Protein AF-A0A8H7HFY4-F1 (afdb_monomer_lite)

Organism: NCBI:txid456999

pLDDT: mean 73.6, std 17.56, range [35.66, 94.62]

Sequence (195 aa):
MSHDFVSSSDRAPDFQTTPTNASNMGLSTHVRRGHPITFGLLIFFGIIEGSIATWLTARYKQHRNWLSISVRDRTHLLLFTSWWTVLLSGRPPDAVLALPLALTRLASALVHLIFLGITWVFWTAGAASITASMGGGINCSRVAEQVTYCNQLNALMGFAWVEWVLTTFALFVVIICAVRSARRGDGTRGALVVD

Radius of gyration: 25.69 Å; chains: 1; bounding box: 52×38×100 Å

Foldseek 3Di:
DDDDDDDDDDPDPPPPPDVVVPVVVVVLVCCVVVVVVLLVVLLVLLVVLLVLLVVVLVVCVVVVDDLDPLLNVLSVLSNVLSVLSNVVSVDDLCPVDPDPDPPFPLVSLVVVLVSLVVSLVSLVCSLVSLCVVCVHQDDCVVCVVSDPPVVSSNVSSVSSVVSNVSSVVVSVSSVVVSVVCVVVPPPRNDDSDDD

Structure (mmCIF, N/CA/C/O backbone):
data_AF-A0A8H7HFY4-F1
#
_entry.id   AF-A0A8H7HFY4-F1
#
loop_
_atom_site.group_PDB
_atom_site.id
_atom_site.type_symbol
_atom_site.label_atom_id
_atom_site.label_alt_id
_atom_site.label_comp_id
_atom_site.label_asym_id
_atom_site.label_entity_id
_atom_site.label_seq_id
_atom_site.pdbx_PDB_ins_code
_atom_site.Cartn_x
_atom_site.Cartn_y
_atom_site.Cartn_z
_atom_site.occupancy
_atom_site.B_iso_or_equiv
_atom_site.auth_seq_id
_atom_site.auth_comp_id
_atom_site.auth_asym_id
_atom_site.auth_atom_id
_atom_site.pdbx_PDB_model_num
ATOM 1 N N . MET A 1 1 ? -27.404 4.350 77.200 1.00 38.50 1 MET A N 1
ATOM 2 C CA . MET A 1 1 ? -26.969 3.021 77.669 1.00 38.50 1 MET A CA 1
ATOM 3 C C . MET A 1 1 ? -28.146 2.089 77.440 1.00 38.50 1 MET A C 1
ATOM 5 O O . MET A 1 1 ? -29.128 2.248 78.141 1.00 38.50 1 MET A O 1
ATOM 9 N N . SER A 1 2 ? -28.252 1.239 76.427 1.00 39.16 2 SER A N 1
ATOM 10 C CA . SER A 1 2 ? -27.474 0.885 75.232 1.00 39.16 2 SER A CA 1
ATOM 11 C C . SER A 1 2 ? -28.538 0.351 74.250 1.00 39.16 2 SER A C 1
ATOM 13 O O . SER A 1 2 ? -29.470 -0.309 74.686 1.00 39.16 2 SER A O 1
ATOM 15 N N . HIS A 1 3 ? -28.657 0.896 73.040 1.00 37.94 3 HIS A N 1
ATOM 16 C CA . HIS A 1 3 ? -28.248 0.233 71.794 1.00 37.94 3 HIS A CA 1
ATOM 17 C C . HIS A 1 3 ? -28.356 -1.297 71.810 1.00 37.94 3 HIS A C 1
ATOM 19 O O . HIS A 1 3 ? -27.450 -1.937 72.328 1.00 37.94 3 HIS A O 1
ATOM 25 N N . ASP A 1 4 ? -29.375 -1.837 71.133 1.00 49.09 4 ASP A N 1
ATOM 26 C CA . ASP A 1 4 ? -29.312 -3.174 70.544 1.00 49.09 4 ASP A CA 1
ATOM 27 C C . ASP A 1 4 ? -29.487 -3.077 69.026 1.00 49.09 4 ASP A C 1
ATOM 29 O O . ASP A 1 4 ? -30.473 -2.578 68.481 1.00 49.09 4 ASP A O 1
ATOM 33 N N . PHE A 1 5 ? -28.412 -3.501 68.379 1.00 46.88 5 PHE A N 1
ATOM 34 C CA . PHE A 1 5 ? -28.091 -3.485 66.968 1.00 46.88 5 PHE A CA 1
ATOM 35 C C . PHE A 1 5 ? -28.411 -4.883 66.431 1.00 46.88 5 PHE A C 1
ATOM 37 O O . PHE A 1 5 ? -27.706 -5.835 66.761 1.00 46.88 5 PHE A O 1
ATOM 44 N N . VAL A 1 6 ? -29.476 -5.040 65.637 1.00 55.72 6 VAL A N 1
ATOM 45 C CA . VAL A 1 6 ? -29.725 -6.306 64.931 1.00 55.72 6 VAL A CA 1
ATOM 46 C C . VAL A 1 6 ? -29.078 -6.250 63.553 1.00 55.72 6 VAL A C 1
ATOM 48 O O . VAL A 1 6 ? -29.428 -5.452 62.685 1.00 55.72 6 VAL A O 1
ATOM 51 N N . SER A 1 7 ? -28.089 -7.128 63.453 1.00 46.19 7 SER A N 1
ATOM 52 C CA . SER A 1 7 ? -27.185 -7.461 62.366 1.00 46.19 7 SER A CA 1
ATOM 53 C C . SER A 1 7 ? -27.824 -7.588 60.980 1.00 46.19 7 SER A C 1
ATOM 55 O O . SER A 1 7 ? -28.779 -8.331 60.762 1.00 46.19 7 SER A O 1
ATOM 57 N N . SER A 1 8 ? -27.186 -6.909 60.029 1.00 50.91 8 SER A N 1
ATOM 58 C CA . SER A 1 8 ? -27.220 -7.185 58.598 1.00 50.91 8 SER A CA 1
ATOM 59 C C . SER A 1 8 ? -26.277 -8.354 58.285 1.00 50.91 8 SER A C 1
ATOM 61 O O . SER A 1 8 ? -25.066 -8.185 58.397 1.00 50.91 8 SER A O 1
ATOM 63 N N . SER A 1 9 ? -26.791 -9.499 57.834 1.00 54.84 9 SER A N 1
ATOM 64 C CA . SER A 1 9 ? -26.028 -10.468 57.028 1.00 54.84 9 SER A CA 1
ATOM 65 C C . SER A 1 9 ? -26.980 -11.393 56.279 1.00 54.84 9 SER A C 1
ATOM 67 O O . SER A 1 9 ? -28.046 -11.723 56.783 1.00 54.84 9 SER A O 1
ATOM 69 N N . ASP A 1 10 ? -26.550 -11.821 55.097 1.00 46.50 10 ASP A N 1
ATOM 70 C CA . ASP A 1 10 ? -27.125 -12.883 54.264 1.00 46.50 10 ASP A CA 1
ATOM 71 C C . ASP A 1 10 ? -28.234 -12.464 53.293 1.00 46.50 10 ASP A C 1
ATOM 73 O O . ASP A 1 10 ? -29.314 -13.045 53.205 1.00 46.50 10 ASP A O 1
ATOM 77 N N . ARG A 1 11 ? -27.891 -11.508 52.424 1.00 47.09 11 ARG A N 1
ATOM 78 C CA . ARG A 1 11 ? -28.331 -11.585 51.028 1.00 47.09 11 ARG A CA 1
ATOM 79 C C . ARG A 1 11 ? -27.097 -11.809 50.162 1.00 47.09 11 ARG A C 1
ATOM 81 O O . ARG A 1 11 ? -26.376 -10.868 49.841 1.00 47.09 11 ARG A O 1
ATOM 88 N N . ALA A 1 12 ? -26.830 -13.077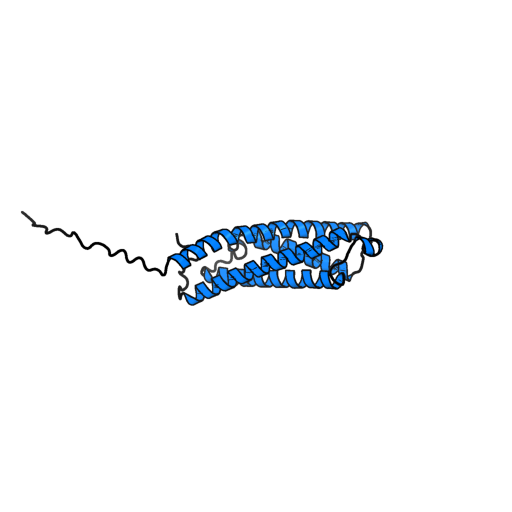 49.862 1.00 51.94 12 ALA A N 1
ATOM 89 C CA . ALA A 1 12 ? -25.825 -13.470 48.887 1.00 51.94 12 ALA A CA 1
ATOM 90 C C . ALA A 1 12 ? -26.079 -12.716 47.566 1.00 51.94 12 ALA A C 1
ATOM 92 O O . ALA A 1 12 ? -27.234 -12.626 47.139 1.00 51.94 12 ALA A O 1
ATOM 93 N N . PRO A 1 13 ? -25.053 -12.148 46.915 1.00 46.56 13 PRO A N 1
ATOM 94 C CA . PRO A 1 13 ? -25.213 -11.685 45.552 1.00 46.56 13 PRO A CA 1
ATOM 95 C C . PRO A 1 13 ? -25.379 -12.920 44.667 1.00 46.56 13 PRO A C 1
ATOM 97 O O . PRO A 1 13 ? -24.447 -13.711 44.519 1.00 46.56 13 PRO A O 1
ATOM 100 N N . ASP A 1 14 ? -26.568 -13.085 44.087 1.00 42.12 14 ASP A N 1
ATOM 101 C CA . ASP A 1 14 ? -26.769 -13.982 42.956 1.00 42.12 14 ASP A CA 1
ATOM 102 C C . ASP A 1 14 ? -25.758 -13.597 41.874 1.00 42.12 14 ASP A C 1
ATOM 104 O O . ASP A 1 14 ? -25.873 -12.575 41.192 1.00 42.12 14 ASP A O 1
ATOM 108 N N . PHE A 1 15 ? -24.720 -14.420 41.751 1.00 48.03 15 PHE A N 1
ATOM 109 C CA . PHE A 1 15 ? -23.758 -14.382 40.667 1.00 48.03 15 PHE A CA 1
ATOM 110 C C . PHE A 1 15 ? -24.470 -14.859 39.403 1.00 48.03 15 PHE A C 1
ATOM 112 O O . PHE A 1 15 ? -24.361 -16.007 38.970 1.00 48.03 15 PHE A O 1
ATOM 119 N N . GLN A 1 16 ? -25.253 -13.955 38.821 1.00 45.41 16 GLN A N 1
ATOM 120 C CA . GLN A 1 16 ? -25.863 -14.126 37.519 1.00 45.41 16 GLN A CA 1
ATOM 121 C C . GLN A 1 16 ? -24.740 -14.067 36.477 1.00 45.41 16 GLN A C 1
ATOM 123 O O . GLN A 1 16 ? -24.383 -13.013 35.948 1.00 45.41 16 GLN A O 1
ATOM 128 N N . THR A 1 17 ? -24.152 -15.228 36.193 1.00 47.19 17 THR A N 1
ATOM 129 C CA . THR A 1 17 ? -23.325 -15.450 35.006 1.00 47.19 17 THR A CA 1
ATOM 130 C C . THR A 1 17 ? -24.217 -15.340 33.786 1.00 47.19 17 THR A C 1
ATOM 132 O O . THR A 1 17 ? -24.745 -16.309 33.252 1.00 47.19 17 THR A O 1
ATOM 135 N N . THR A 1 18 ? -24.423 -14.101 33.355 1.00 49.06 18 THR A N 1
ATOM 136 C CA . THR A 1 18 ? -25.023 -13.784 32.069 1.00 49.06 18 THR A CA 1
ATOM 137 C C . THR A 1 18 ? -24.154 -14.421 30.971 1.00 49.06 18 THR A C 1
ATOM 139 O O . THR A 1 18 ? -22.985 -14.052 30.821 1.00 49.06 18 THR A O 1
ATOM 142 N N . PRO A 1 19 ? -24.681 -15.363 30.160 1.00 48.44 19 PRO A N 1
ATOM 143 C CA . PRO A 1 19 ? -23.912 -16.026 29.099 1.00 48.44 19 PRO A CA 1
ATOM 144 C C . PRO A 1 19 ? -23.536 -15.086 27.936 1.00 48.44 19 PRO A C 1
ATOM 146 O O . PRO A 1 19 ? -22.901 -15.496 26.968 1.00 48.44 19 PRO A O 1
ATOM 149 N N . THR A 1 20 ? -23.914 -13.809 28.007 1.00 52.97 20 THR A N 1
ATOM 150 C CA . THR A 1 20 ? -23.711 -12.793 26.967 1.00 52.97 20 THR A CA 1
ATOM 151 C C . THR A 1 20 ? -22.301 -12.187 26.954 1.00 52.97 20 THR A C 1
ATOM 153 O O . THR A 1 20 ? -21.958 -11.463 26.016 1.00 52.97 20 THR A O 1
ATOM 156 N N . ASN A 1 21 ? -21.455 -12.494 27.945 1.00 50.19 21 ASN A N 1
ATOM 157 C CA . ASN A 1 21 ? -20.147 -11.847 28.109 1.00 50.19 21 ASN A CA 1
ATOM 158 C C . ASN A 1 21 ? -18.950 -12.637 27.554 1.00 50.19 21 ASN A C 1
ATOM 160 O O . ASN A 1 21 ? -17.941 -12.026 27.204 1.00 50.19 21 ASN A O 1
ATOM 164 N N . ALA A 1 22 ? -19.050 -13.960 27.384 1.00 50.75 22 ALA A N 1
ATOM 165 C CA . ALA A 1 22 ? -17.918 -14.774 26.921 1.00 50.75 22 ALA A CA 1
ATOM 166 C C . ALA A 1 22 ? -17.511 -14.465 25.463 1.00 50.75 22 ALA A C 1
ATOM 168 O O . ALA A 1 22 ? -16.327 -14.333 25.151 1.00 50.75 22 ALA A O 1
ATOM 169 N N . SER A 1 23 ? -18.485 -14.265 24.569 1.00 53.09 23 SER A N 1
ATOM 170 C CA . SER A 1 23 ? -18.230 -13.937 23.157 1.00 53.09 23 SER A CA 1
ATOM 171 C C . SER A 1 23 ? -17.690 -12.513 22.958 1.00 53.09 23 SER A C 1
ATOM 173 O O . SER A 1 23 ? -16.862 -12.272 22.078 1.00 53.09 23 SER A O 1
ATOM 175 N N . ASN A 1 24 ? -18.114 -11.566 23.800 1.00 51.88 24 ASN A N 1
ATOM 176 C CA . ASN A 1 24 ? -17.665 -10.175 23.749 1.00 51.88 24 ASN A CA 1
ATOM 177 C C . ASN A 1 24 ? -16.244 -9.989 24.319 1.00 51.88 24 ASN A C 1
ATOM 179 O O . ASN A 1 24 ? -15.500 -9.154 23.805 1.00 51.88 24 ASN A O 1
ATOM 183 N N . MET A 1 25 ? -15.857 -10.782 25.325 1.00 52.72 25 MET A N 1
ATOM 184 C CA . MET A 1 25 ? -14.534 -10.738 25.969 1.00 52.72 25 MET A CA 1
ATOM 185 C C . MET A 1 25 ? -13.439 -11.440 25.134 1.00 52.72 25 MET A C 1
ATOM 187 O O . MET A 1 25 ? -12.288 -10.998 25.094 1.00 52.72 25 MET A O 1
ATOM 191 N N . GLY A 1 26 ? -13.798 -12.490 24.384 1.00 52.16 26 GLY A N 1
ATOM 192 C CA . GLY A 1 26 ? -12.895 -13.121 23.413 1.00 52.16 26 GLY A CA 1
ATOM 193 C C . GLY A 1 26 ? -12.522 -12.183 22.258 1.00 52.16 26 GLY A C 1
ATOM 194 O O . GLY A 1 26 ? -11.344 -12.001 21.952 1.00 52.16 26 GLY A O 1
ATOM 195 N N . LEU A 1 27 ? -13.509 -11.510 21.652 1.00 56.09 27 LEU A N 1
ATOM 196 C CA . LEU A 1 27 ? -13.267 -10.583 20.540 1.00 56.09 27 LEU A CA 1
ATOM 197 C C . LEU A 1 27 ? -12.435 -9.362 20.959 1.00 56.09 27 LEU A C 1
ATOM 199 O O . LEU A 1 27 ? -11.556 -8.956 20.204 1.00 56.09 27 LEU A O 1
ATOM 203 N N . SER A 1 28 ? -12.659 -8.794 22.149 1.00 57.56 28 SER A N 1
ATOM 204 C CA . SER A 1 28 ? -11.855 -7.664 22.639 1.00 57.56 28 SER A CA 1
ATOM 205 C C . SER A 1 28 ? -10.390 -8.057 22.850 1.00 57.56 28 SER A C 1
ATOM 207 O O . SER A 1 28 ? -9.494 -7.293 22.497 1.00 57.56 28 SER A O 1
ATOM 209 N N . THR A 1 29 ? -10.132 -9.280 23.317 1.00 60.94 29 THR A N 1
ATOM 210 C CA . THR A 1 29 ? -8.774 -9.821 23.473 1.00 60.94 29 THR A CA 1
ATOM 211 C C . THR A 1 29 ? -8.100 -10.057 22.115 1.00 60.94 29 THR A C 1
ATOM 213 O O . THR A 1 29 ? -6.934 -9.698 21.929 1.00 60.94 29 THR A O 1
ATOM 216 N N . HIS A 1 30 ? -8.834 -10.592 21.133 1.00 60.19 30 HIS A N 1
ATOM 217 C CA . HIS A 1 30 ? -8.324 -10.798 19.775 1.00 60.19 30 HIS A CA 1
ATOM 218 C C . HIS A 1 30 ? -8.082 -9.485 19.020 1.00 60.19 30 HIS A C 1
ATOM 220 O O . HIS A 1 30 ? -7.061 -9.364 18.349 1.00 60.19 30 HIS A O 1
ATOM 226 N N . VAL A 1 31 ? -8.951 -8.482 19.166 1.00 63.94 31 VAL A N 1
ATOM 227 C CA . VAL A 1 31 ? -8.771 -7.149 18.561 1.00 63.94 31 VAL A CA 1
ATOM 228 C C . VAL A 1 31 ? -7.593 -6.418 19.206 1.00 63.94 31 VAL A C 1
ATOM 230 O O . VAL A 1 31 ? -6.743 -5.885 18.494 1.00 63.94 31 VAL A O 1
ATOM 233 N N . ARG A 1 32 ? -7.471 -6.471 20.541 1.00 65.88 32 ARG A N 1
ATOM 234 C CA . ARG A 1 32 ? -6.365 -5.846 21.283 1.00 65.88 32 ARG A CA 1
ATOM 235 C C . ARG A 1 32 ? -5.002 -6.429 20.907 1.00 65.88 32 ARG A C 1
ATOM 237 O O . ARG A 1 32 ? -4.017 -5.701 20.893 1.00 65.88 32 ARG A O 1
ATOM 244 N N . ARG A 1 33 ? -4.939 -7.723 20.567 1.00 68.06 33 ARG A N 1
ATOM 245 C CA . ARG A 1 33 ? -3.698 -8.377 20.121 1.00 68.06 33 ARG A CA 1
ATOM 246 C C . ARG A 1 33 ? -3.461 -8.262 18.615 1.00 68.06 33 ARG A C 1
ATOM 248 O O . ARG A 1 33 ? -2.321 -8.123 18.191 1.00 68.06 33 ARG A O 1
ATOM 255 N N . GLY A 1 34 ? -4.516 -8.318 17.806 1.00 69.81 34 GLY A N 1
ATOM 256 C CA . GLY A 1 34 ? -4.424 -8.295 16.344 1.00 69.81 34 GLY A CA 1
ATOM 257 C C . GLY A 1 34 ? -4.075 -6.922 15.775 1.00 69.81 34 GLY A C 1
ATOM 258 O O . GLY A 1 34 ? -3.362 -6.844 14.776 1.00 69.81 34 GLY A O 1
ATOM 259 N N . HIS A 1 35 ? -4.518 -5.845 16.430 1.00 76.50 35 HIS A N 1
ATOM 260 C CA . HIS A 1 35 ? -4.229 -4.477 16.006 1.00 76.50 35 HIS A CA 1
ATOM 261 C C . HIS A 1 35 ? -2.714 -4.182 15.959 1.00 76.50 35 HIS A C 1
ATOM 263 O O . HIS A 1 35 ? -2.208 -3.939 14.866 1.00 76.50 35 HIS A O 1
ATOM 269 N N . PRO A 1 36 ? -1.931 -4.283 17.054 1.00 80.06 36 PRO A N 1
ATOM 270 C CA . PRO A 1 36 ? -0.497 -3.972 17.005 1.00 80.06 36 PRO A CA 1
ATOM 271 C C . PRO A 1 36 ? 0.284 -4.873 16.039 1.00 80.06 36 PRO A C 1
ATOM 273 O O . PRO A 1 36 ? 1.235 -4.413 15.415 1.00 80.06 36 PRO A O 1
ATOM 276 N N . ILE A 1 37 ? -0.136 -6.130 15.862 1.00 84.62 37 ILE A N 1
ATOM 277 C CA . ILE A 1 37 ? 0.502 -7.053 14.914 1.00 84.62 37 ILE A CA 1
ATOM 278 C C . ILE A 1 37 ? 0.268 -6.590 13.472 1.00 84.62 37 ILE A C 1
ATOM 280 O O . ILE A 1 37 ? 1.216 -6.503 12.698 1.00 84.62 37 ILE A O 1
ATOM 284 N N . THR A 1 38 ? -0.975 -6.260 13.110 1.00 85.31 38 THR A N 1
ATOM 285 C CA . THR A 1 38 ? -1.318 -5.845 11.739 1.00 85.31 38 THR A CA 1
ATOM 286 C C . THR A 1 38 ? -0.633 -4.529 11.375 1.00 85.31 38 THR A C 1
ATOM 288 O O . THR A 1 38 ? -0.028 -4.427 10.312 1.00 85.31 38 THR A O 1
ATOM 291 N N . PHE A 1 39 ? -0.650 -3.545 12.281 1.00 83.62 39 PHE A N 1
ATOM 292 C CA . PHE A 1 39 ? 0.046 -2.272 12.078 1.00 83.62 39 PHE A CA 1
ATOM 293 C C . PHE A 1 39 ? 1.572 -2.438 12.049 1.00 83.62 39 PHE A C 1
ATOM 295 O O . PHE A 1 39 ? 2.235 -1.802 11.234 1.00 83.62 39 PHE A O 1
ATOM 302 N N . GLY A 1 40 ? 2.135 -3.335 12.864 1.00 84.81 40 GLY A N 1
ATOM 303 C CA . GLY A 1 40 ? 3.559 -3.671 12.809 1.00 84.81 40 GLY A CA 1
ATOM 304 C C . GLY A 1 40 ? 3.970 -4.291 11.471 1.00 84.81 40 GLY A C 1
ATOM 305 O O . GLY A 1 40 ? 4.993 -3.906 10.908 1.00 84.81 40 GLY A O 1
ATOM 306 N N . LEU A 1 41 ? 3.154 -5.200 10.926 1.00 88.75 41 LEU A N 1
ATOM 307 C CA . LEU A 1 41 ? 3.389 -5.795 9.607 1.00 88.75 41 LEU A CA 1
ATOM 308 C C . LEU A 1 41 ? 3.277 -4.761 8.480 1.00 88.75 41 LEU A C 1
ATOM 310 O O . LEU A 1 41 ? 4.119 -4.769 7.589 1.00 88.75 41 LEU A O 1
ATOM 314 N N . LEU A 1 42 ? 2.299 -3.850 8.540 1.00 88.06 42 LEU A N 1
ATOM 315 C CA . LEU A 1 42 ? 2.178 -2.744 7.581 1.00 88.06 42 LEU A CA 1
ATOM 316 C C . LEU A 1 42 ? 3.416 -1.841 7.588 1.00 88.06 42 LEU A C 1
ATOM 318 O O . LEU A 1 42 ? 3.930 -1.498 6.532 1.00 88.06 42 LEU A O 1
ATOM 322 N N . ILE A 1 43 ? 3.943 -1.496 8.767 1.00 88.69 43 ILE A N 1
ATOM 323 C CA . ILE A 1 43 ? 5.181 -0.707 8.867 1.00 88.69 43 ILE A CA 1
ATOM 324 C C . ILE A 1 43 ? 6.364 -1.482 8.285 1.00 88.69 43 ILE A C 1
ATOM 326 O O . ILE A 1 43 ? 7.164 -0.923 7.538 1.00 88.69 43 ILE A O 1
ATOM 330 N N . PHE A 1 44 ? 6.491 -2.763 8.631 1.00 91.44 44 PHE A N 1
ATOM 331 C CA . PHE A 1 44 ? 7.603 -3.592 8.183 1.00 91.44 44 PHE A CA 1
ATOM 332 C C . PHE A 1 44 ? 7.630 -3.743 6.658 1.00 91.44 44 PHE A C 1
ATOM 334 O O . PHE A 1 44 ? 8.661 -3.474 6.039 1.00 91.44 44 PHE A O 1
ATOM 341 N N . PHE A 1 45 ? 6.501 -4.116 6.048 1.00 91.94 45 PHE A N 1
ATOM 342 C CA . PHE A 1 45 ? 6.402 -4.218 4.593 1.00 91.94 45 PHE A CA 1
ATOM 343 C C . PHE A 1 45 ? 6.523 -2.846 3.918 1.00 91.94 45 PHE A C 1
ATOM 345 O O . PHE A 1 45 ? 7.290 -2.738 2.963 1.00 91.94 45 PHE A O 1
ATOM 352 N N . GLY A 1 46 ? 5.958 -1.788 4.513 1.00 89.56 46 GLY A N 1
ATOM 353 C CA . GLY A 1 46 ? 6.085 -0.413 4.022 1.00 89.56 46 GLY A CA 1
ATOM 354 C C . GLY A 1 46 ? 7.530 0.068 3.938 1.00 89.56 46 GLY A C 1
ATOM 355 O O . GLY A 1 46 ? 7.929 0.694 2.957 1.00 89.56 46 GLY A O 1
ATOM 356 N N . ILE A 1 47 ? 8.362 -0.262 4.930 1.00 92.19 47 ILE A N 1
ATOM 357 C CA . ILE A 1 47 ? 9.796 0.060 4.898 1.00 92.19 47 ILE A CA 1
ATOM 358 C C . ILE A 1 47 ? 10.506 -0.728 3.793 1.00 92.19 47 ILE A C 1
ATOM 360 O O . ILE A 1 47 ? 11.344 -0.164 3.083 1.00 92.19 47 ILE A O 1
ATOM 364 N N . ILE A 1 48 ? 10.190 -2.017 3.634 1.00 93.88 48 ILE A N 1
ATOM 365 C CA . ILE A 1 48 ? 10.791 -2.868 2.598 1.00 93.88 48 ILE A CA 1
ATOM 366 C C . ILE A 1 48 ? 10.442 -2.335 1.207 1.00 93.88 48 ILE A C 1
ATOM 368 O O . ILE A 1 48 ? 11.344 -2.089 0.402 1.00 93.88 48 ILE A O 1
ATOM 372 N N . GLU A 1 49 ? 9.160 -2.106 0.931 1.00 93.19 49 GLU A N 1
ATOM 373 C CA . GLU A 1 49 ? 8.700 -1.625 -0.368 1.00 93.19 49 GLU A CA 1
ATOM 374 C C . GLU A 1 49 ? 9.220 -0.213 -0.658 1.00 93.19 49 GLU A C 1
ATOM 376 O O . GLU A 1 49 ? 9.774 0.032 -1.733 1.00 93.19 49 GLU A O 1
ATOM 381 N N . GLY A 1 50 ? 9.175 0.686 0.331 1.00 92.06 50 GLY A N 1
ATOM 382 C CA . GLY A 1 50 ? 9.729 2.035 0.219 1.00 92.06 50 GLY A CA 1
ATOM 383 C C . GLY A 1 50 ? 11.231 2.036 -0.074 1.00 92.06 50 GLY A C 1
ATOM 384 O O . GLY A 1 50 ? 11.707 2.837 -0.886 1.00 92.06 50 GLY A O 1
ATOM 385 N N . SER A 1 51 ? 11.984 1.102 0.514 1.00 93.56 51 SER A N 1
ATOM 386 C CA . SER A 1 51 ? 13.420 0.936 0.251 1.00 93.56 51 SER A CA 1
ATOM 387 C C . SER A 1 51 ? 13.683 0.464 -1.181 1.00 93.56 51 SER A C 1
ATOM 389 O O . SER A 1 51 ? 14.540 1.030 -1.864 1.00 93.56 51 SER A O 1
ATOM 391 N N . ILE A 1 52 ? 12.919 -0.520 -1.672 1.00 91.81 52 ILE A N 1
ATOM 392 C CA . ILE A 1 52 ? 13.025 -1.014 -3.054 1.00 91.81 52 ILE A CA 1
ATOM 393 C C . ILE A 1 52 ? 12.651 0.096 -4.044 1.00 91.81 52 ILE A C 1
ATOM 395 O O . ILE A 1 52 ? 13.405 0.353 -4.983 1.00 91.81 52 ILE A O 1
ATOM 399 N N . ALA A 1 53 ? 11.538 0.799 -3.821 1.00 91.44 53 ALA A N 1
ATOM 400 C CA . ALA A 1 53 ? 11.073 1.882 -4.685 1.00 91.44 53 ALA A CA 1
ATOM 401 C C . ALA A 1 53 ? 12.076 3.048 -4.738 1.00 91.44 53 ALA A C 1
ATOM 403 O O . ALA A 1 53 ? 12.353 3.596 -5.812 1.00 91.44 53 ALA A O 1
ATOM 404 N N . THR A 1 54 ? 12.677 3.397 -3.595 1.00 92.69 54 THR A N 1
ATOM 405 C CA . THR A 1 54 ? 13.721 4.430 -3.501 1.00 92.69 54 THR A CA 1
ATOM 406 C C . THR A 1 54 ? 14.973 4.010 -4.262 1.00 92.69 54 THR A C 1
ATOM 408 O O . THR A 1 54 ? 15.496 4.783 -5.069 1.00 92.69 54 THR A O 1
ATOM 411 N N . TRP A 1 55 ? 15.427 2.769 -4.061 1.00 93.19 55 TRP A N 1
ATOM 412 C CA . TRP A 1 55 ? 16.576 2.222 -4.776 1.00 93.19 55 TRP A CA 1
ATOM 413 C C . TRP A 1 55 ? 16.350 2.223 -6.290 1.00 93.19 55 TRP A C 1
ATOM 415 O O . TRP A 1 55 ? 17.206 2.684 -7.045 1.00 93.19 55 TRP A O 1
ATOM 425 N N . LEU A 1 56 ? 15.172 1.780 -6.734 1.00 88.38 56 LEU A N 1
ATOM 426 C CA . LEU A 1 56 ? 14.816 1.702 -8.146 1.00 88.38 56 LEU A CA 1
ATOM 427 C C . LEU A 1 56 ? 14.791 3.097 -8.788 1.00 88.38 56 LEU A C 1
ATOM 429 O O . LEU A 1 56 ? 15.367 3.313 -9.855 1.00 88.38 56 LEU A O 1
ATOM 433 N N . THR A 1 57 ? 14.210 4.073 -8.089 1.00 88.88 57 THR A N 1
ATOM 434 C CA . THR A 1 57 ? 14.177 5.479 -8.511 1.00 88.88 57 THR A CA 1
ATOM 435 C C . THR A 1 57 ? 15.585 6.068 -8.632 1.00 88.88 57 THR A C 1
ATOM 437 O O . THR A 1 57 ? 15.919 6.694 -9.644 1.00 88.88 57 THR A O 1
ATOM 440 N N . ALA A 1 58 ? 16.446 5.835 -7.635 1.00 88.25 58 ALA A N 1
ATOM 441 C CA . ALA A 1 58 ? 17.833 6.296 -7.651 1.00 88.25 58 ALA A CA 1
ATOM 442 C C . ALA A 1 58 ? 18.630 5.656 -8.797 1.00 88.25 58 ALA A C 1
ATOM 444 O O . ALA A 1 58 ? 19.380 6.340 -9.501 1.00 88.25 58 ALA A O 1
ATOM 445 N N . ARG A 1 59 ? 18.430 4.354 -9.031 1.00 88.00 59 ARG A N 1
ATOM 446 C CA . ARG A 1 59 ? 19.142 3.605 -10.065 1.00 88.00 59 ARG A CA 1
ATOM 447 C C . ARG A 1 59 ? 18.735 4.033 -11.471 1.00 88.00 59 ARG A C 1
ATOM 449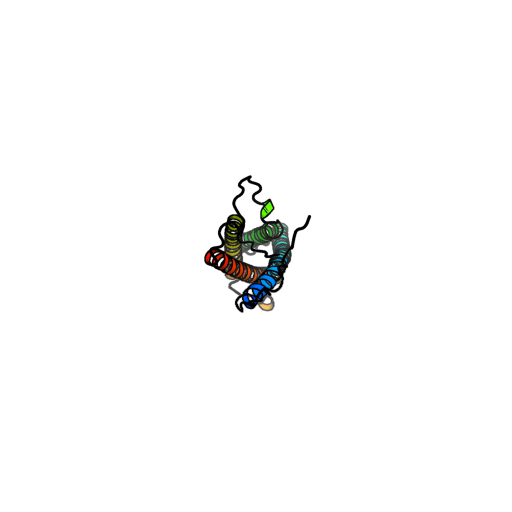 O O . ARG A 1 59 ? 19.624 4.286 -12.290 1.00 88.00 59 ARG A O 1
ATOM 456 N N . TYR A 1 60 ? 17.433 4.204 -11.717 1.00 84.44 60 TYR A N 1
ATOM 457 C CA . TYR A 1 60 ? 16.921 4.734 -12.982 1.00 84.44 60 TYR A CA 1
ATOM 458 C C . TYR A 1 60 ? 17.428 6.151 -13.257 1.00 84.44 60 TYR A C 1
ATOM 460 O O . TYR A 1 60 ? 17.829 6.455 -14.381 1.00 84.44 60 TYR A O 1
ATOM 468 N N . LYS A 1 61 ? 17.499 7.003 -12.225 1.00 85.56 61 LYS A N 1
ATOM 469 C CA . LYS A 1 61 ? 18.067 8.352 -12.348 1.00 85.56 61 LYS A CA 1
ATOM 470 C C . LYS A 1 61 ? 19.556 8.330 -12.698 1.00 85.56 61 LYS A C 1
ATOM 472 O O . LYS A 1 61 ? 19.989 9.126 -13.527 1.00 85.56 61 LYS A O 1
ATOM 477 N N . GLN A 1 62 ? 20.328 7.426 -12.094 1.00 88.06 62 GLN A N 1
ATOM 478 C CA . GLN A 1 62 ? 21.772 7.325 -12.317 1.00 88.06 62 GLN A CA 1
ATOM 479 C C . GLN A 1 62 ? 22.120 6.799 -13.719 1.00 88.06 62 GLN A C 1
ATOM 481 O O . GLN A 1 62 ? 23.042 7.311 -14.343 1.00 88.06 62 GLN A O 1
ATOM 486 N N . HIS A 1 63 ? 21.392 5.797 -14.220 1.00 83.25 63 HIS A N 1
ATOM 487 C CA . HIS A 1 63 ? 21.718 5.123 -15.488 1.00 83.25 63 HIS A CA 1
ATOM 488 C C . HIS A 1 63 ? 20.904 5.646 -16.680 1.00 83.25 63 HIS A C 1
ATOM 490 O O . HIS A 1 63 ? 21.113 5.190 -17.800 1.00 83.25 63 HIS A O 1
ATOM 496 N N . ARG A 1 64 ? 19.974 6.593 -16.454 1.00 78.31 64 ARG A N 1
ATOM 497 C CA . ARG A 1 64 ? 19.028 7.136 -17.453 1.00 78.31 64 ARG A CA 1
ATOM 498 C C . ARG A 1 64 ? 18.293 6.052 -18.258 1.00 78.31 64 ARG A C 1
ATOM 500 O O . ARG A 1 64 ? 17.935 6.263 -19.411 1.00 78.31 64 ARG A O 1
ATOM 507 N N . ASN A 1 65 ? 18.059 4.897 -17.643 1.00 77.69 65 ASN A N 1
ATOM 508 C CA . ASN A 1 65 ? 17.528 3.685 -18.266 1.00 77.69 65 ASN A CA 1
ATOM 509 C C . ASN A 1 65 ? 16.079 3.408 -17.836 1.00 77.69 65 ASN A C 1
ATOM 511 O O . ASN A 1 65 ? 15.722 2.284 -17.482 1.00 77.69 65 ASN A O 1
ATOM 515 N N . TRP A 1 66 ? 15.246 4.450 -17.831 1.00 68.06 66 TRP A N 1
ATOM 516 C CA . TRP A 1 66 ? 13.817 4.329 -17.542 1.00 68.06 66 TRP A CA 1
ATOM 517 C C . TRP A 1 66 ? 13.140 3.460 -18.603 1.00 68.06 66 TRP A C 1
ATOM 519 O O . TRP A 1 66 ? 13.243 3.751 -19.792 1.00 68.06 66 TRP A O 1
ATOM 529 N N . LEU A 1 67 ? 12.407 2.436 -18.159 1.00 68.81 67 LEU A N 1
ATOM 530 C CA . LEU A 1 67 ? 11.659 1.544 -19.049 1.00 68.81 67 LEU A CA 1
ATOM 531 C C . LEU A 1 67 ? 10.558 2.292 -19.815 1.00 68.81 67 LEU A C 1
ATOM 533 O O . LEU A 1 67 ? 10.366 2.108 -21.010 1.00 68.81 67 LEU A O 1
ATOM 537 N N . SER A 1 68 ? 9.834 3.157 -19.102 1.00 74.19 68 SER A N 1
ATOM 538 C CA . SER A 1 68 ? 8.905 4.140 -19.653 1.00 74.19 68 SER A CA 1
ATOM 539 C C . SER A 1 68 ? 8.580 5.193 -18.590 1.00 74.19 68 SER A C 1
ATOM 541 O O . SER A 1 68 ? 8.731 4.949 -17.388 1.00 74.19 68 SER A O 1
ATOM 543 N N . ILE A 1 69 ? 8.075 6.354 -19.019 1.00 79.69 69 ILE A N 1
ATOM 544 C CA . ILE A 1 69 ? 7.532 7.390 -18.117 1.00 79.69 69 ILE A CA 1
ATOM 545 C C . ILE A 1 69 ? 6.445 6.797 -17.208 1.00 79.69 69 ILE A C 1
ATOM 547 O O . ILE A 1 69 ? 6.373 7.092 -16.020 1.00 79.69 69 ILE A O 1
ATOM 551 N N . SER A 1 70 ? 5.670 5.866 -17.757 1.00 82.38 70 SER A N 1
ATOM 552 C CA . SER A 1 70 ? 4.576 5.195 -17.076 1.00 82.38 70 SER A CA 1
ATOM 553 C C . SER A 1 70 ? 5.050 4.325 -15.898 1.00 82.38 70 SER A C 1
ATOM 555 O O . SER A 1 70 ? 4.362 4.241 -14.886 1.00 82.38 70 SER A O 1
ATOM 557 N N . VAL A 1 71 ? 6.209 3.661 -15.991 1.00 80.06 71 VAL A N 1
ATOM 558 C CA . VAL A 1 71 ? 6.766 2.871 -14.870 1.00 80.06 71 VAL A CA 1
ATOM 559 C C . VAL A 1 71 ? 7.307 3.794 -13.781 1.00 80.06 71 VAL A C 1
ATOM 561 O O . VAL A 1 71 ? 7.059 3.566 -12.602 1.00 80.06 71 VAL A O 1
ATOM 564 N N . ARG A 1 72 ? 7.984 4.879 -14.171 1.00 83.06 72 ARG A N 1
ATOM 565 C CA . ARG A 1 72 ? 8.533 5.869 -13.236 1.00 83.06 72 ARG A CA 1
ATOM 566 C C . ARG A 1 72 ? 7.452 6.468 -12.335 1.00 83.06 72 ARG A C 1
ATOM 568 O O . ARG A 1 72 ? 7.620 6.489 -11.119 1.00 83.06 72 ARG A O 1
ATOM 575 N N . ASP A 1 73 ? 6.350 6.925 -12.923 1.00 87.81 73 ASP A N 1
ATOM 576 C CA . ASP A 1 73 ? 5.306 7.629 -12.175 1.00 87.81 73 ASP A CA 1
ATOM 577 C C . ASP A 1 73 ? 4.595 6.690 -11.179 1.00 87.81 73 ASP A C 1
ATOM 579 O O . ASP A 1 73 ? 4.261 7.092 -10.066 1.00 87.81 73 ASP A O 1
ATOM 583 N N . ARG A 1 74 ? 4.461 5.404 -11.525 1.00 87.75 74 ARG A N 1
ATOM 584 C CA . ARG A 1 74 ? 3.903 4.369 -10.638 1.00 87.75 74 ARG A CA 1
ATOM 585 C C . ARG A 1 74 ? 4.849 3.989 -9.503 1.00 87.75 74 ARG A C 1
ATOM 587 O O . ARG A 1 74 ? 4.407 3.862 -8.367 1.00 87.75 74 ARG A O 1
ATOM 594 N N . THR A 1 75 ? 6.147 3.864 -9.779 1.00 87.75 75 THR A N 1
ATOM 595 C CA . THR A 1 75 ? 7.156 3.639 -8.731 1.00 87.75 75 THR A CA 1
ATOM 596 C C . THR A 1 75 ? 7.191 4.806 -7.747 1.00 87.75 75 THR A C 1
ATOM 598 O O . THR A 1 75 ? 7.313 4.585 -6.547 1.00 87.75 75 THR A O 1
ATOM 601 N N . HIS A 1 76 ? 7.035 6.047 -8.220 1.00 89.94 76 HIS A N 1
ATOM 602 C CA . HIS A 1 76 ? 6.927 7.213 -7.340 1.00 89.94 76 HIS A CA 1
ATOM 603 C C . HIS A 1 76 ? 5.636 7.209 -6.512 1.00 89.94 76 HIS A C 1
ATOM 605 O O . HIS A 1 76 ? 5.677 7.569 -5.338 1.00 89.94 76 HIS A O 1
ATOM 611 N N . LEU A 1 77 ? 4.508 6.782 -7.093 1.00 91.75 77 LEU A N 1
ATOM 612 C CA . LEU A 1 77 ? 3.255 6.612 -6.355 1.00 91.75 77 LEU A CA 1
ATOM 613 C C . LEU A 1 77 ? 3.412 5.586 -5.226 1.00 91.75 77 LEU A C 1
ATOM 615 O O . LEU A 1 77 ? 3.003 5.859 -4.101 1.00 91.75 77 LEU A O 1
ATOM 619 N N . LEU A 1 78 ? 4.032 4.436 -5.501 1.00 91.88 78 LEU A N 1
ATOM 620 C CA . LEU A 1 78 ? 4.288 3.411 -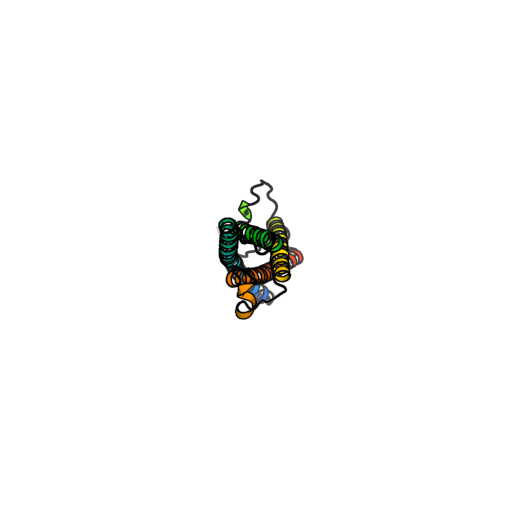4.486 1.00 91.88 78 LEU A CA 1
ATOM 621 C C . LEU A 1 78 ? 5.293 3.889 -3.437 1.00 91.88 78 LEU A C 1
ATOM 623 O O . LEU A 1 78 ? 5.030 3.746 -2.253 1.00 91.88 78 LEU A O 1
ATOM 627 N N . LEU A 1 79 ? 6.358 4.592 -3.837 1.00 92.69 79 LEU A N 1
ATOM 628 C CA . LEU A 1 79 ? 7.286 5.238 -2.902 1.00 92.69 79 LEU A CA 1
ATOM 629 C C . LEU A 1 79 ? 6.554 6.188 -1.946 1.00 92.69 79 LEU A C 1
ATOM 631 O O . LEU A 1 79 ? 6.765 6.134 -0.735 1.00 92.69 79 LEU A O 1
ATOM 635 N N . PHE A 1 80 ? 5.686 7.049 -2.480 1.00 92.94 80 PHE A N 1
ATOM 636 C CA . PHE A 1 80 ? 4.858 7.939 -1.670 1.00 92.94 80 PHE A CA 1
ATOM 637 C C . PHE A 1 80 ? 3.937 7.145 -0.738 1.00 92.94 80 PHE A C 1
ATOM 639 O O . PHE A 1 80 ? 3.859 7.455 0.447 1.00 92.94 80 PHE A O 1
ATOM 646 N N . THR A 1 81 ? 3.287 6.103 -1.253 1.00 92.94 81 THR A N 1
ATOM 647 C CA . THR A 1 81 ? 2.323 5.279 -0.511 1.00 92.94 81 THR A CA 1
ATOM 648 C C . THR A 1 81 ? 2.985 4.502 0.631 1.00 92.94 81 THR A C 1
ATOM 650 O O . THR A 1 81 ? 2.443 4.455 1.737 1.00 92.94 81 THR A O 1
ATOM 653 N N . SER A 1 82 ? 4.187 3.966 0.416 1.00 90.69 82 SER A N 1
ATOM 654 C CA . SER A 1 82 ? 4.988 3.303 1.445 1.00 90.69 82 SER A CA 1
ATOM 655 C C . SER A 1 82 ? 5.353 4.269 2.572 1.00 90.69 82 SER A C 1
ATOM 657 O O . SER A 1 82 ? 5.074 3.997 3.739 1.00 90.69 82 SER A O 1
ATOM 659 N N . TRP A 1 83 ? 5.904 5.446 2.248 1.00 89.81 83 TRP A N 1
ATOM 660 C CA . TRP A 1 83 ? 6.258 6.436 3.273 1.00 89.81 83 TRP A CA 1
ATOM 661 C C . TRP A 1 83 ? 5.031 7.015 3.981 1.00 89.81 83 TRP A C 1
ATOM 663 O O . TRP A 1 83 ? 5.062 7.198 5.196 1.00 89.81 83 TRP A O 1
ATOM 673 N N . TRP A 1 84 ? 3.934 7.236 3.257 1.00 89.94 84 TRP A N 1
ATOM 674 C CA . TRP A 1 84 ? 2.634 7.594 3.825 1.00 89.94 84 TRP A CA 1
ATOM 675 C C . TRP A 1 84 ? 2.173 6.565 4.866 1.00 89.94 84 TRP A C 1
ATOM 677 O O . TRP A 1 84 ? 1.816 6.930 5.987 1.00 89.94 84 TRP A O 1
ATOM 687 N N . THR A 1 85 ? 2.255 5.275 4.532 1.00 86.62 85 THR A N 1
ATOM 688 C CA . THR A 1 85 ? 1.844 4.173 5.412 1.00 86.62 85 THR A CA 1
ATOM 689 C C . THR A 1 85 ? 2.737 4.072 6.647 1.00 86.62 85 THR A C 1
ATOM 691 O O . THR A 1 85 ? 2.221 3.931 7.757 1.00 86.62 85 THR A O 1
ATOM 694 N N . VAL A 1 86 ? 4.058 4.220 6.493 1.00 85.94 86 VAL A N 1
ATOM 695 C CA . VAL A 1 86 ? 5.015 4.218 7.614 1.00 85.94 86 VAL A CA 1
ATOM 696 C C . VAL A 1 86 ? 4.770 5.399 8.556 1.00 85.94 86 VAL A C 1
ATOM 698 O O . VAL A 1 86 ? 4.715 5.212 9.772 1.00 85.94 86 VAL A O 1
ATOM 701 N N . LEU A 1 87 ? 4.577 6.607 8.017 1.00 82.50 87 LEU A N 1
ATOM 702 C CA . LEU A 1 87 ? 4.357 7.814 8.819 1.00 82.50 87 LEU A CA 1
ATOM 703 C C . LEU A 1 87 ? 3.040 7.765 9.600 1.00 82.50 87 LEU A C 1
ATOM 705 O O . LEU A 1 87 ? 3.009 8.170 10.763 1.00 82.50 87 LEU A O 1
ATOM 709 N N . LEU A 1 88 ? 1.964 7.262 8.988 1.00 75.81 88 LEU A N 1
ATOM 710 C CA . LEU A 1 88 ? 0.659 7.175 9.645 1.00 75.81 88 LEU A CA 1
ATOM 711 C C . LEU A 1 88 ? 0.526 5.981 10.589 1.00 75.81 88 LEU A C 1
ATOM 713 O O . LEU A 1 88 ? -0.191 6.081 11.579 1.00 75.81 88 LEU A O 1
ATOM 717 N N . SER A 1 89 ? 1.210 4.871 10.314 1.00 72.44 89 SER A N 1
ATOM 718 C CA . SER A 1 89 ? 1.173 3.693 11.189 1.00 72.44 89 SE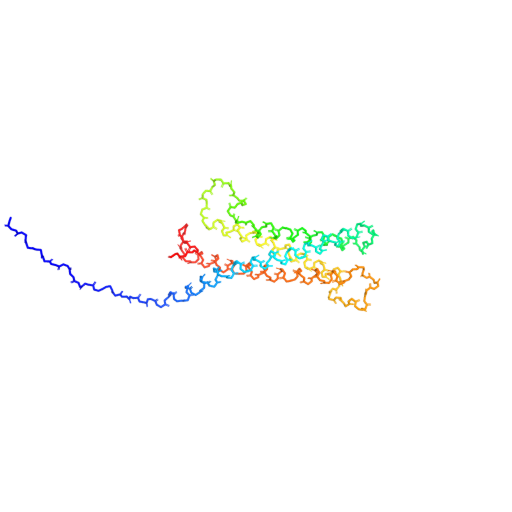R A CA 1
ATOM 719 C C . SER A 1 89 ? 2.128 3.825 12.378 1.00 72.44 89 SER A C 1
ATOM 721 O O . SER A 1 89 ? 1.853 3.289 13.447 1.00 72.44 89 SER A O 1
ATOM 723 N N . GLY A 1 90 ? 3.250 4.536 12.208 1.00 63.03 90 GLY A N 1
ATOM 724 C CA . GLY A 1 90 ? 4.245 4.753 13.261 1.00 63.03 90 GLY A CA 1
ATOM 725 C C . GLY A 1 90 ? 3.891 5.869 14.248 1.00 63.03 90 GLY A C 1
ATOM 726 O O . GLY A 1 90 ? 4.450 5.914 15.343 1.00 63.03 90 GLY A O 1
ATOM 727 N N . ARG A 1 91 ? 2.972 6.776 13.890 1.00 59.94 91 ARG A N 1
ATOM 728 C CA . ARG A 1 91 ? 2.547 7.867 14.771 1.00 59.94 91 ARG A CA 1
ATOM 729 C C . ARG A 1 91 ? 1.294 7.450 15.548 1.00 59.94 91 ARG A C 1
ATOM 731 O O . ARG A 1 91 ? 0.317 7.039 14.924 1.00 59.94 91 ARG A O 1
ATOM 738 N N . PRO A 1 92 ? 1.279 7.574 16.886 1.00 55.22 92 PRO A N 1
ATOM 739 C CA . PRO A 1 92 ? 0.064 7.322 17.645 1.00 55.22 92 PRO A CA 1
ATOM 740 C C . PRO A 1 92 ? -1.007 8.352 17.199 1.00 55.22 92 PRO A C 1
ATOM 742 O O . PRO A 1 92 ? -0.672 9.524 16.982 1.00 55.22 92 PRO A O 1
ATOM 745 N N . PRO A 1 93 ? -2.263 7.932 16.935 1.00 53.25 93 PRO A N 1
ATOM 746 C CA . PRO A 1 93 ? -3.306 8.760 16.300 1.00 53.25 93 PRO A CA 1
ATOM 747 C C . PRO A 1 93 ? -3.642 10.052 17.071 1.00 53.25 93 PRO A C 1
ATOM 749 O O . PRO A 1 93 ? -4.177 11.004 16.511 1.00 53.25 93 PRO A O 1
ATOM 752 N N . ASP A 1 94 ? -3.268 10.103 18.342 1.00 49.25 94 ASP A N 1
ATOM 753 C CA . ASP A 1 94 ? -3.277 11.231 19.272 1.00 49.25 94 ASP A CA 1
ATOM 754 C C . ASP A 1 94 ? -2.295 12.364 18.908 1.00 49.25 94 ASP A C 1
ATOM 756 O O . ASP A 1 94 ? -2.506 13.506 19.310 1.00 49.25 94 ASP A O 1
ATOM 760 N N . ALA A 1 95 ? -1.267 12.106 18.092 1.00 48.50 95 ALA A N 1
ATOM 761 C CA . ALA A 1 95 ? -0.233 13.088 17.748 1.00 48.50 95 ALA A CA 1
ATOM 762 C C . ALA A 1 95 ? -0.374 13.722 16.348 1.00 48.50 95 ALA A C 1
ATOM 764 O O . ALA A 1 95 ? 0.443 14.575 15.991 1.00 48.50 95 ALA A O 1
ATOM 765 N N . VAL A 1 96 ? -1.354 13.308 15.534 1.00 51.25 96 VAL A N 1
ATOM 766 C CA . VAL A 1 96 ? -1.653 13.929 14.220 1.00 51.25 96 VAL A CA 1
ATOM 767 C C . VAL A 1 96 ? -2.639 15.093 14.362 1.00 51.25 96 VAL A C 1
ATOM 769 O O . VAL A 1 96 ? -2.618 16.018 13.555 1.00 51.25 96 VAL A O 1
ATOM 772 N N . LEU A 1 97 ? -3.457 15.095 15.418 1.00 50.78 97 LEU A N 1
ATOM 773 C CA . LEU A 1 97 ? -4.482 16.109 15.648 1.00 50.78 97 LEU A CA 1
ATOM 774 C C . LEU A 1 97 ? -4.373 16.697 17.061 1.00 50.78 97 LEU A C 1
ATOM 776 O O . LEU A 1 97 ? -5.305 16.627 17.853 1.00 50.78 97 LEU A O 1
ATOM 780 N N . ALA A 1 98 ? -3.237 17.322 17.374 1.00 43.81 98 ALA A N 1
ATOM 781 C CA . ALA A 1 98 ? -3.086 18.182 18.552 1.00 43.81 98 ALA A CA 1
ATOM 782 C C . ALA A 1 98 ? -3.815 19.535 18.360 1.00 43.81 98 ALA A C 1
ATOM 784 O O . ALA A 1 98 ? -3.245 20.604 18.570 1.00 43.81 98 ALA A O 1
ATOM 785 N N . LEU A 1 99 ? -5.075 19.490 17.917 1.00 46.47 99 LEU A N 1
ATOM 786 C CA . LEU A 1 99 ? -6.002 20.617 17.961 1.00 46.47 99 LEU A CA 1
ATOM 787 C C . LEU A 1 99 ? -6.828 20.468 19.252 1.00 46.47 99 LEU A C 1
ATOM 789 O O . LEU A 1 99 ? -7.298 19.363 19.526 1.00 46.47 99 LEU A O 1
ATOM 793 N N . PRO A 1 100 ? -7.025 21.525 20.062 1.00 45.38 100 PRO A N 1
ATOM 794 C CA . PRO A 1 100 ? -7.605 21.430 21.401 1.00 45.38 100 PRO A CA 1
ATOM 795 C C . PRO A 1 100 ? -9.135 21.310 21.353 1.00 45.38 100 PRO A C 1
ATOM 797 O O . PRO A 1 100 ? -9.851 22.070 21.999 1.00 45.38 100 PRO A O 1
ATOM 800 N N . LEU A 1 101 ? -9.668 20.370 20.574 1.00 45.41 101 LEU A N 1
ATOM 801 C CA . LEU A 1 101 ? -11.063 19.974 20.684 1.00 45.41 101 LEU A CA 1
ATOM 802 C C . LEU A 1 101 ? -11.111 18.597 21.325 1.00 45.41 101 LEU A C 1
ATOM 804 O O . LEU A 1 101 ? -10.749 17.591 20.722 1.00 45.41 101 LEU A O 1
ATOM 808 N N . ALA A 1 102 ? -11.609 18.581 22.557 1.00 43.66 102 ALA A N 1
ATOM 809 C CA . ALA A 1 102 ? -11.992 17.417 23.342 1.00 43.66 102 ALA A CA 1
ATOM 810 C C . ALA A 1 102 ? -13.152 16.624 22.695 1.00 43.66 102 ALA A C 1
ATOM 812 O O . ALA A 1 102 ? -14.165 16.323 23.325 1.00 43.66 102 ALA A O 1
ATOM 813 N N . LEU A 1 103 ? -13.036 16.282 21.414 1.00 47.84 103 LEU A N 1
ATOM 814 C CA . LEU A 1 103 ? -13.963 15.415 20.709 1.00 47.84 103 LEU A CA 1
ATOM 815 C C . LEU A 1 103 ? -13.536 13.971 20.969 1.00 47.84 103 LEU A C 1
ATOM 817 O O . LEU A 1 103 ? -12.679 13.418 20.300 1.00 47.84 103 LEU A O 1
ATOM 821 N N . THR A 1 104 ? -14.141 13.418 22.019 1.00 56.81 104 THR A N 1
ATOM 822 C CA . THR A 1 104 ? -14.561 12.023 22.250 1.00 56.81 104 THR A CA 1
ATOM 823 C C . THR A 1 104 ? -13.903 10.902 21.425 1.00 56.81 104 THR A C 1
ATOM 825 O O . THR A 1 104 ? -13.783 10.968 20.209 1.00 56.81 104 THR A O 1
ATOM 828 N N . ARG A 1 105 ? -13.606 9.770 22.081 1.00 50.16 105 ARG A N 1
ATOM 829 C CA . ARG A 1 105 ? -12.990 8.551 21.502 1.00 50.16 105 ARG A CA 1
ATOM 830 C C . ARG A 1 105 ? -13.600 8.057 20.168 1.00 50.16 105 ARG A C 1
ATOM 832 O O . ARG A 1 105 ? -12.890 7.455 19.370 1.00 50.16 105 ARG A O 1
ATOM 839 N N . LEU A 1 106 ? -14.875 8.346 19.891 1.00 50.00 106 LEU A N 1
ATOM 840 C CA . LEU A 1 106 ? -15.541 8.042 18.614 1.00 50.00 106 LEU A CA 1
ATOM 841 C C . LEU A 1 106 ? -15.053 8.912 17.440 1.00 50.00 106 LEU A C 1
ATOM 843 O O . LEU A 1 106 ? -14.934 8.411 16.323 1.00 50.00 106 LEU A O 1
ATOM 847 N N . ALA A 1 107 ? -14.722 10.18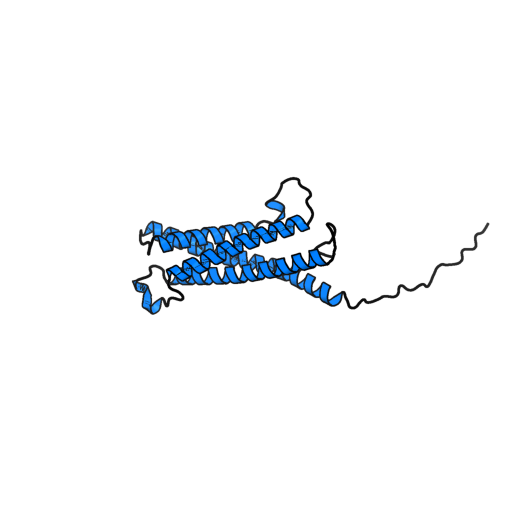4 17.681 1.00 58.94 107 ALA A N 1
ATOM 848 C CA . ALA A 1 107 ? -14.142 11.060 16.663 1.00 58.94 107 ALA A CA 1
ATOM 849 C C . ALA A 1 107 ? -12.754 10.560 16.229 1.00 58.94 107 ALA A C 1
ATOM 851 O O . ALA A 1 107 ? -12.433 10.584 15.045 1.00 58.94 107 ALA A O 1
ATOM 852 N N . SER A 1 108 ? -11.976 10.005 17.164 1.00 62.72 108 SER A N 1
ATOM 853 C CA . SER A 1 108 ? -10.688 9.366 16.867 1.00 62.72 108 SER A CA 1
ATOM 854 C C . SER A 1 108 ? -10.843 8.122 15.976 1.00 62.72 108 SER A C 1
ATOM 856 O O . SER A 1 108 ? -10.102 7.969 15.006 1.00 62.72 108 SER A O 1
ATOM 858 N N . ALA A 1 109 ? -11.854 7.278 16.222 1.00 68.62 109 ALA A N 1
ATOM 859 C CA . ALA A 1 109 ? -12.117 6.088 15.405 1.00 68.62 109 ALA A CA 1
ATOM 860 C C . ALA A 1 109 ? -12.569 6.426 13.971 1.00 68.62 109 ALA A C 1
ATOM 862 O O . ALA A 1 109 ? -12.130 5.778 13.021 1.00 68.62 109 ALA A O 1
ATOM 863 N N . LEU A 1 110 ? -13.411 7.451 13.796 1.00 71.25 110 LEU A N 1
ATOM 864 C CA . LEU A 1 110 ? -13.831 7.909 12.467 1.00 71.25 110 LEU A CA 1
ATOM 865 C C . LEU A 1 110 ? -12.650 8.481 11.675 1.00 71.25 110 LEU A C 1
ATOM 867 O O . LEU A 1 110 ? -12.475 8.151 10.505 1.00 71.25 110 LEU A O 1
ATOM 871 N N . VAL A 1 111 ? -11.815 9.297 12.321 1.00 76.75 111 VAL A N 1
ATOM 872 C CA . VAL A 1 111 ? -10.591 9.842 11.721 1.00 76.75 111 VAL A CA 1
ATOM 873 C C . VAL A 1 111 ? -9.646 8.712 11.307 1.00 76.75 111 VAL A C 1
ATOM 875 O O . VAL A 1 111 ? -9.143 8.707 10.185 1.00 76.75 111 VAL A O 1
ATOM 878 N N . HIS A 1 112 ? -9.469 7.706 12.163 1.00 77.25 112 HIS A N 1
ATOM 879 C CA . HIS A 1 112 ? -8.672 6.524 11.851 1.00 77.25 112 HIS A CA 1
ATOM 880 C C . HIS A 1 112 ? -9.225 5.735 10.650 1.00 77.25 112 HIS A C 1
ATOM 882 O O . HIS A 1 112 ? -8.461 5.323 9.780 1.00 77.25 112 HIS A O 1
ATOM 888 N N . LEU A 1 113 ? -10.550 5.585 10.550 1.00 82.69 113 LEU A N 1
ATOM 889 C CA . LEU A 1 113 ? -11.211 4.939 9.413 1.00 82.69 113 LEU A CA 1
ATOM 890 C C . LEU A 1 113 ? -11.021 5.726 8.110 1.00 82.69 113 LEU A C 1
ATOM 892 O O . LEU A 1 113 ? -10.763 5.119 7.074 1.00 82.69 113 LEU A O 1
ATOM 896 N N . ILE A 1 114 ? -11.101 7.060 8.153 1.00 84.88 114 ILE A N 1
ATOM 897 C CA . ILE A 1 114 ? -10.842 7.915 6.984 1.00 84.88 114 ILE A CA 1
ATOM 898 C C . ILE A 1 114 ? -9.392 7.748 6.520 1.00 84.88 114 ILE A C 1
ATOM 900 O O . ILE A 1 114 ? -9.155 7.534 5.332 1.00 84.88 114 ILE A O 1
ATOM 904 N N . PHE A 1 115 ? -8.424 7.782 7.442 1.00 83.88 115 PHE A N 1
ATOM 905 C CA . PHE A 1 115 ? -7.016 7.578 7.101 1.00 83.88 115 PHE A CA 1
ATOM 906 C C . PHE A 1 115 ? -6.756 6.188 6.518 1.00 83.88 115 PHE A C 1
ATOM 908 O O . PHE A 1 115 ? -6.111 6.087 5.476 1.00 83.88 115 PHE A O 1
ATOM 915 N N . LEU A 1 116 ? -7.296 5.126 7.125 1.00 86.31 116 LEU A N 1
ATOM 916 C CA . LEU A 1 116 ? -7.197 3.773 6.572 1.00 86.31 116 LEU A CA 1
ATOM 917 C C . LEU A 1 116 ? -7.867 3.661 5.199 1.00 86.31 116 LEU A C 1
ATOM 919 O O . LEU A 1 116 ? -7.329 2.987 4.326 1.00 86.31 116 LEU A O 1
ATOM 923 N N . GLY A 1 117 ? -8.994 4.341 4.981 1.00 88.50 117 GLY A N 1
ATOM 924 C CA . GLY A 1 117 ? -9.671 4.388 3.687 1.00 88.50 117 GLY A CA 1
ATOM 925 C C . GLY A 1 117 ? -8.820 5.051 2.602 1.00 88.50 117 GLY A C 1
ATOM 926 O O . GLY A 1 117 ? -8.686 4.504 1.511 1.00 88.50 117 GLY A O 1
ATOM 927 N N . ILE A 1 118 ? -8.182 6.186 2.906 1.00 90.62 118 ILE A N 1
ATOM 928 C CA . ILE A 1 118 ? -7.259 6.861 1.977 1.00 90.62 118 ILE A CA 1
ATOM 929 C C . ILE A 1 118 ? -6.054 5.965 1.675 1.00 90.62 118 ILE A C 1
ATOM 931 O O . ILE A 1 118 ? -5.705 5.769 0.513 1.00 90.62 118 ILE A O 1
ATOM 935 N N . THR A 1 119 ? -5.453 5.372 2.708 1.00 90.31 119 THR A N 1
ATOM 936 C CA . THR A 1 119 ? -4.331 4.437 2.557 1.00 90.31 119 THR A CA 1
ATOM 937 C C . THR A 1 119 ? -4.721 3.241 1.688 1.00 90.31 119 THR A C 1
ATOM 939 O O . THR A 1 119 ? -3.982 2.873 0.779 1.00 90.31 119 THR A O 1
ATOM 942 N N . TRP A 1 120 ? -5.913 2.679 1.890 1.00 93.94 120 TRP A N 1
ATOM 943 C CA . TRP A 1 120 ? -6.444 1.596 1.064 1.00 93.94 120 TRP A CA 1
ATOM 944 C C . TRP A 1 120 ? -6.614 2.005 -0.408 1.00 93.94 120 TRP A C 1
ATOM 946 O O . TRP A 1 120 ? -6.271 1.232 -1.307 1.00 93.94 120 TRP A O 1
ATOM 956 N N . VAL A 1 121 ? -7.083 3.230 -0.682 1.00 94.62 121 VAL A N 1
ATOM 957 C CA . VAL A 1 121 ? -7.179 3.762 -2.053 1.00 94.62 121 VAL A CA 1
ATOM 958 C C . VAL A 1 121 ? -5.796 3.892 -2.689 1.00 94.62 121 VAL A C 1
ATOM 960 O O . VAL A 1 121 ? -5.624 3.489 -3.840 1.00 94.62 121 VAL A O 1
ATOM 963 N N . PHE A 1 122 ? -4.801 4.399 -1.957 1.00 93.06 122 PHE A N 1
ATOM 964 C CA . PHE A 1 122 ? -3.433 4.502 -2.467 1.00 93.06 122 PHE A CA 1
ATOM 965 C C . PHE A 1 122 ? -2.829 3.134 -2.784 1.00 93.06 122 PHE A C 1
ATOM 967 O O . PHE A 1 122 ? -2.291 2.962 -3.877 1.00 93.06 122 PHE A O 1
ATOM 974 N N . TRP A 1 123 ? -3.001 2.138 -1.911 1.00 94.12 123 TRP A N 1
ATOM 975 C CA . TRP A 1 123 ? -2.551 0.770 -2.186 1.00 94.12 123 TRP A CA 1
ATOM 976 C C . TRP A 1 123 ? -3.272 0.143 -3.374 1.00 94.12 123 TRP A C 1
ATOM 978 O O . TRP A 1 123 ? -2.634 -0.477 -4.220 1.00 94.12 123 TRP A O 1
ATOM 988 N N . THR A 1 124 ? -4.581 0.362 -3.500 1.00 94.25 124 THR A N 1
ATOM 989 C CA . THR A 1 124 ? -5.360 -0.130 -4.646 1.00 94.25 124 THR A CA 1
ATOM 990 C C . THR A 1 124 ? -4.867 0.495 -5.952 1.00 94.25 124 THR A C 1
ATOM 992 O O . THR A 1 124 ? -4.615 -0.214 -6.927 1.00 94.25 124 THR A O 1
ATOM 995 N N . ALA A 1 125 ? -4.678 1.817 -5.976 1.00 93.88 125 ALA A N 1
ATOM 996 C CA . ALA A 1 125 ? -4.173 2.531 -7.145 1.00 93.88 125 ALA A CA 1
ATOM 997 C C . ALA A 1 125 ? -2.729 2.123 -7.485 1.00 93.88 125 ALA A C 1
ATOM 999 O O . ALA A 1 125 ? -2.408 1.895 -8.653 1.00 93.88 125 ALA A O 1
ATOM 1000 N N . GLY A 1 126 ? -1.865 1.983 -6.478 1.00 91.12 126 GLY A N 1
ATOM 1001 C CA . GLY A 1 126 ? -0.481 1.541 -6.622 1.00 91.12 126 GLY A CA 1
ATOM 1002 C C . GLY A 1 126 ? -0.378 0.126 -7.191 1.00 91.12 126 GLY A C 1
ATOM 1003 O O . GLY A 1 126 ? 0.204 -0.061 -8.261 1.00 91.12 126 GLY A O 1
ATOM 1004 N N . ALA A 1 127 ? -1.019 -0.850 -6.542 1.00 92.69 127 ALA A N 1
ATOM 1005 C CA . ALA A 1 127 ? -1.005 -2.254 -6.949 1.00 92.69 127 ALA A CA 1
ATOM 1006 C C . ALA A 1 127 ? -1.633 -2.466 -8.336 1.00 92.69 127 ALA A C 1
ATOM 1008 O O . ALA A 1 127 ? -1.049 -3.136 -9.193 1.00 92.69 127 ALA A O 1
ATOM 1009 N N . ALA A 1 128 ? -2.789 -1.852 -8.614 1.00 92.19 128 ALA A N 1
ATOM 1010 C CA . ALA A 1 128 ? -3.441 -1.980 -9.916 1.00 92.19 128 ALA A CA 1
ATOM 1011 C C . ALA A 1 128 ? -2.618 -1.323 -11.032 1.00 92.19 128 ALA A C 1
ATOM 1013 O O . ALA A 1 128 ? -2.435 -1.911 -12.100 1.00 92.19 128 ALA A O 1
ATOM 1014 N N . SER A 1 129 ? -2.082 -0.122 -10.789 1.00 91.88 129 SER A N 1
ATOM 1015 C CA . SER A 1 129 ? -1.321 0.598 -11.808 1.00 91.88 129 SER A CA 1
ATOM 1016 C C . SER A 1 129 ? -0.015 -0.116 -12.151 1.00 91.88 129 SER A C 1
ATOM 1018 O O . SER A 1 129 ? 0.287 -0.255 -13.340 1.00 91.88 129 SER A O 1
ATOM 1020 N N . ILE A 1 130 ? 0.741 -0.611 -11.160 1.00 87.69 130 ILE A N 1
ATOM 1021 C CA . ILE A 1 130 ? 1.992 -1.333 -11.424 1.00 87.69 130 ILE A CA 1
ATOM 1022 C C . ILE A 1 130 ? 1.717 -2.663 -12.139 1.00 87.69 130 ILE A C 1
ATOM 1024 O O . ILE A 1 130 ? 2.408 -2.991 -13.106 1.00 87.69 130 ILE A O 1
ATOM 1028 N N . THR A 1 131 ? 0.637 -3.358 -11.768 1.00 89.56 131 THR A N 1
ATOM 1029 C CA . THR A 1 131 ? 0.190 -4.592 -12.435 1.00 89.56 131 THR A CA 1
ATOM 1030 C C . THR A 1 131 ? -0.171 -4.345 -13.898 1.00 89.56 131 THR A C 1
ATOM 1032 O O . THR A 1 131 ? 0.288 -5.073 -14.777 1.00 89.56 131 THR A O 1
ATOM 1035 N N . ALA A 1 132 ? -0.912 -3.271 -14.184 1.00 87.31 132 ALA A N 1
ATOM 1036 C CA . ALA A 1 132 ? -1.261 -2.889 -15.550 1.00 87.31 132 ALA A CA 1
ATOM 1037 C C . ALA A 1 132 ? -0.030 -2.517 -16.391 1.00 87.31 132 ALA A C 1
ATOM 1039 O O . ALA A 1 132 ? -0.002 -2.774 -17.590 1.00 87.31 132 ALA A O 1
ATOM 1040 N N . SER A 1 133 ? 1.006 -1.942 -15.772 1.00 82.44 133 SER A N 1
ATOM 1041 C CA . SER A 1 133 ? 2.232 -1.557 -16.481 1.00 82.44 133 SER A CA 1
ATOM 1042 C C . SER A 1 133 ? 3.069 -2.740 -16.950 1.00 82.44 133 SER A C 1
ATOM 1044 O O . SER A 1 133 ? 3.733 -2.653 -17.978 1.00 82.44 133 SER A O 1
ATOM 1046 N N . MET A 1 134 ? 3.014 -3.839 -16.199 1.00 77.62 134 MET A N 1
ATOM 1047 C CA . MET A 1 134 ? 3.732 -5.073 -16.503 1.00 77.62 134 MET A CA 1
ATOM 1048 C C . MET A 1 134 ? 2.883 -6.066 -17.306 1.00 77.62 134 MET A C 1
ATOM 1050 O O . MET A 1 134 ? 3.381 -7.114 -17.698 1.00 77.62 134 MET A O 1
ATOM 1054 N N . GLY A 1 135 ? 1.613 -5.745 -17.580 1.00 77.19 135 GLY A N 1
ATOM 1055 C CA . GLY A 1 135 ? 0.691 -6.654 -18.265 1.00 77.19 135 GLY A CA 1
ATOM 1056 C C . GLY A 1 135 ? 0.280 -7.865 -17.417 1.00 77.19 135 GLY A C 1
ATOM 1057 O O . GLY A 1 135 ? -0.171 -8.865 -17.969 1.00 77.19 135 GLY A O 1
ATOM 1058 N N . GLY A 1 136 ? 0.431 -7.787 -16.088 1.00 74.69 136 GLY A N 1
ATOM 1059 C CA . GLY A 1 136 ? 0.174 -8.885 -15.152 1.00 74.69 136 GLY A CA 1
ATOM 1060 C C . GLY A 1 136 ? 1.447 -9.530 -14.591 1.00 74.69 136 GLY A C 1
ATOM 1061 O O . GLY A 1 136 ? 2.492 -8.888 -14.489 1.00 74.69 136 GLY A O 1
ATOM 1062 N N . GLY A 1 137 ? 1.343 -10.797 -14.177 1.00 66.38 137 GLY A N 1
ATOM 1063 C CA . GLY A 1 137 ? 2.456 -11.557 -13.601 1.00 66.38 137 GLY A CA 1
ATOM 1064 C C . GLY A 1 137 ? 3.508 -11.905 -14.654 1.00 66.38 137 GLY A C 1
ATOM 1065 O O . GLY A 1 137 ? 3.272 -12.753 -15.515 1.00 66.38 137 GLY A O 1
ATOM 1066 N N . ILE A 1 138 ? 4.670 -11.256 -14.585 1.00 70.81 138 ILE A N 1
ATOM 1067 C CA . ILE A 1 138 ? 5.759 -11.437 -15.550 1.00 70.81 138 ILE A CA 1
ATOM 1068 C C . ILE A 1 138 ? 6.801 -12.443 -15.056 1.00 70.81 138 ILE A C 1
ATOM 1070 O O . ILE A 1 138 ? 7.290 -12.379 -13.931 1.00 70.81 138 ILE A O 1
ATOM 1074 N N . ASN A 1 139 ? 7.199 -13.362 -15.937 1.00 74.94 139 ASN A N 1
ATOM 1075 C CA . ASN A 1 139 ? 8.296 -14.289 -15.675 1.00 74.94 139 ASN A CA 1
ATOM 1076 C C . ASN A 1 139 ? 9.620 -13.675 -16.139 1.00 74.94 139 ASN A C 1
ATOM 1078 O O . ASN A 1 139 ? 9.942 -13.692 -17.331 1.00 74.94 139 ASN A O 1
ATOM 1082 N N . CYS A 1 140 ? 10.426 -13.187 -15.193 1.00 76.00 140 CYS A N 1
ATOM 1083 C CA . CYS A 1 140 ? 11.706 -12.544 -15.498 1.00 76.00 140 CYS A CA 1
ATOM 1084 C C . CYS A 1 140 ? 12.693 -13.458 -16.242 1.00 76.00 140 CYS A C 1
ATOM 1086 O O . CYS A 1 140 ? 13.536 -12.958 -16.969 1.00 76.00 140 CYS A O 1
ATOM 1088 N N . SER A 1 141 ? 12.552 -14.787 -16.177 1.00 73.00 141 SER A N 1
ATOM 1089 C CA . SER A 1 141 ? 13.400 -15.704 -16.957 1.00 73.00 141 SER A CA 1
ATOM 1090 C C . SER A 1 141 ? 13.182 -15.630 -18.477 1.00 73.00 141 SER A C 1
ATOM 1092 O O . SER A 1 141 ? 14.052 -16.079 -19.216 1.00 73.00 141 SER A O 1
ATOM 1094 N N . ARG A 1 142 ? 12.039 -15.117 -18.957 1.00 67.12 142 ARG A N 1
ATOM 1095 C CA . ARG A 1 142 ? 11.735 -15.002 -20.400 1.00 67.12 142 ARG A CA 1
ATOM 1096 C C . ARG A 1 142 ? 11.748 -13.565 -20.920 1.00 67.12 142 ARG A C 1
ATOM 1098 O O . ARG A 1 142 ? 11.872 -13.367 -22.119 1.00 67.12 142 ARG A O 1
ATOM 1105 N N . VAL A 1 143 ? 11.603 -12.582 -20.030 1.00 67.62 143 VAL A N 1
ATOM 1106 C CA . VAL A 1 143 ? 11.398 -11.161 -20.382 1.00 67.62 143 VAL A CA 1
ATOM 1107 C C . VAL A 1 143 ? 12.507 -10.260 -19.800 1.00 67.62 143 VAL A C 1
ATOM 1109 O O . VAL A 1 143 ? 12.442 -9.038 -19.909 1.00 67.62 143 VAL A O 1
ATOM 1112 N N . ALA A 1 144 ? 13.556 -10.845 -19.197 1.00 61.94 144 ALA A N 1
ATOM 1113 C CA . ALA A 1 144 ? 14.659 -10.110 -18.562 1.00 61.94 144 ALA A CA 1
ATOM 1114 C C . ALA A 1 144 ? 15.366 -9.112 -19.491 1.00 61.94 144 ALA A C 1
ATOM 1116 O O . ALA A 1 144 ? 15.823 -8.079 -19.011 1.00 61.94 144 ALA A O 1
ATOM 1117 N N . GLU A 1 145 ? 15.444 -9.386 -20.795 1.00 60.53 145 GLU A N 1
ATOM 1118 C CA . GLU A 1 145 ? 16.117 -8.484 -21.739 1.00 60.53 145 GLU A CA 1
ATOM 1119 C C . GLU A 1 145 ? 15.315 -7.210 -22.040 1.00 60.53 145 GLU A C 1
ATOM 1121 O O . GLU A 1 145 ? 15.897 -6.187 -22.387 1.00 60.53 145 GLU A O 1
ATOM 1126 N N . GLN A 1 146 ? 13.990 -7.240 -21.871 1.00 68.19 146 GLN A N 1
ATOM 1127 C CA . GLN A 1 146 ? 13.117 -6.095 -22.156 1.00 68.19 146 GLN A CA 1
ATOM 1128 C C . GLN A 1 146 ? 12.780 -5.275 -20.904 1.00 68.19 146 GLN A C 1
ATOM 1130 O O . GLN A 1 146 ? 12.318 -4.142 -21.025 1.00 68.19 146 GLN A O 1
ATOM 1135 N N . VAL A 1 147 ? 13.007 -5.827 -19.704 1.00 73.06 147 VAL A N 1
ATOM 1136 C CA . VAL A 1 147 ? 12.649 -5.203 -18.422 1.00 73.06 147 VAL A CA 1
ATOM 1137 C C . VAL A 1 147 ? 13.881 -5.058 -17.528 1.00 73.06 147 VAL A C 1
ATOM 1139 O O . VAL A 1 147 ? 14.256 -5.962 -16.777 1.00 73.06 147 VAL A O 1
ATOM 1142 N N . THR A 1 148 ? 14.490 -3.874 -17.555 1.00 78.62 148 THR A N 1
ATOM 1143 C CA . THR A 1 148 ? 15.589 -3.506 -16.657 1.00 78.62 148 THR A CA 1
ATOM 1144 C C . THR A 1 148 ? 15.137 -3.577 -15.196 1.00 78.62 148 THR A C 1
ATOM 1146 O O . THR A 1 148 ? 14.204 -2.876 -14.803 1.00 78.62 148 THR A O 1
ATOM 1149 N N . TYR A 1 149 ? 15.838 -4.376 -14.383 1.00 83.56 149 TYR A N 1
ATOM 1150 C CA . TYR A 1 149 ? 15.515 -4.638 -12.969 1.00 83.56 149 TYR A CA 1
ATOM 1151 C C . TYR A 1 149 ? 14.173 -5.371 -12.755 1.00 83.56 149 TYR A C 1
ATOM 1153 O O . TYR A 1 149 ? 13.436 -5.086 -11.810 1.00 83.56 149 TYR A O 1
ATOM 1161 N N . CYS A 1 150 ? 13.863 -6.346 -13.622 1.00 86.31 150 CYS A N 1
ATOM 1162 C CA . CYS A 1 150 ? 12.635 -7.151 -13.565 1.00 86.31 150 CYS A CA 1
ATOM 1163 C C . CYS A 1 150 ? 12.365 -7.786 -12.190 1.00 86.31 150 CYS A C 1
ATOM 1165 O O . CYS A 1 150 ? 11.250 -7.698 -11.685 1.00 86.31 150 CYS A O 1
ATOM 1167 N N . ASN A 1 151 ? 13.377 -8.381 -11.547 1.00 87.69 151 ASN A N 1
ATOM 1168 C CA . ASN A 1 151 ? 13.192 -9.044 -10.250 1.00 87.69 151 ASN A CA 1
ATOM 1169 C C . ASN A 1 151 ? 12.745 -8.057 -9.159 1.00 87.69 151 ASN A C 1
ATOM 1171 O O . ASN A 1 151 ? 11.902 -8.388 -8.331 1.00 87.69 151 ASN A O 1
ATOM 1175 N N . GLN A 1 152 ? 13.282 -6.835 -9.177 1.00 89.06 152 GLN A N 1
ATOM 1176 C CA . GLN A 1 152 ? 12.943 -5.781 -8.224 1.00 89.06 152 GLN A CA 1
ATOM 1177 C C . GLN A 1 152 ? 11.543 -5.217 -8.487 1.00 89.06 152 GLN A C 1
ATOM 1179 O O . GLN A 1 152 ? 10.795 -4.996 -7.541 1.00 89.06 152 GLN A O 1
ATOM 1184 N N . LEU A 1 153 ? 11.168 -5.039 -9.757 1.00 87.38 153 LEU A N 1
ATOM 1185 C CA . LEU A 1 153 ? 9.813 -4.642 -10.160 1.00 87.38 153 LEU A CA 1
ATOM 1186 C C . LEU A 1 153 ? 8.762 -5.694 -9.782 1.00 87.38 153 LEU A C 1
ATOM 1188 O O . LEU A 1 153 ? 7.701 -5.344 -9.269 1.00 87.38 153 LEU A O 1
ATOM 1192 N N . ASN A 1 154 ? 9.069 -6.977 -9.985 1.00 88.88 154 ASN A N 1
ATOM 1193 C CA . ASN A 1 154 ? 8.188 -8.076 -9.601 1.00 88.88 154 ASN A CA 1
ATOM 1194 C C . ASN A 1 154 ? 8.028 -8.165 -8.074 1.00 88.88 154 ASN A C 1
ATOM 1196 O O . ASN A 1 154 ? 6.919 -8.343 -7.579 1.00 88.88 154 ASN A O 1
ATOM 1200 N N . ALA A 1 155 ? 9.118 -7.973 -7.322 1.00 90.31 155 ALA A N 1
ATOM 1201 C CA . ALA A 1 155 ? 9.056 -7.886 -5.865 1.00 90.31 155 ALA A CA 1
ATOM 1202 C C . ALA A 1 155 ? 8.195 -6.699 -5.405 1.00 90.31 155 ALA A C 1
ATOM 1204 O O . ALA A 1 155 ? 7.336 -6.871 -4.548 1.00 90.31 155 ALA A O 1
ATOM 1205 N N . LEU A 1 156 ? 8.376 -5.523 -6.011 1.00 90.06 156 LEU A N 1
ATOM 1206 C CA . LEU A 1 156 ? 7.615 -4.309 -5.707 1.00 90.06 156 LEU A CA 1
ATOM 1207 C C . LEU A 1 156 ? 6.110 -4.483 -5.981 1.00 90.06 156 LEU A C 1
ATOM 1209 O O . LEU A 1 156 ? 5.296 -4.125 -5.142 1.00 90.06 156 LEU A O 1
ATOM 1213 N N . MET A 1 157 ? 5.725 -5.131 -7.087 1.00 90.81 157 MET A N 1
ATOM 1214 C CA . MET A 1 157 ? 4.323 -5.517 -7.317 1.00 90.81 157 MET A CA 1
ATOM 1215 C C . MET A 1 157 ? 3.806 -6.479 -6.241 1.00 90.81 157 MET A C 1
ATOM 1217 O O . MET A 1 157 ? 2.686 -6.316 -5.761 1.00 90.81 157 MET A O 1
ATOM 1221 N N . GLY A 1 158 ? 4.597 -7.492 -5.880 1.00 91.12 158 GLY A N 1
ATOM 1222 C CA . GLY A 1 158 ? 4.212 -8.472 -4.868 1.00 91.12 158 GLY A CA 1
ATOM 1223 C C . GLY A 1 158 ? 3.948 -7.829 -3.507 1.00 91.12 158 GLY A C 1
ATOM 1224 O O . GLY A 1 158 ? 2.905 -8.084 -2.907 1.00 91.12 158 GLY A O 1
ATOM 1225 N N . PHE A 1 159 ? 4.854 -6.962 -3.048 1.00 92.31 159 PHE A N 1
ATOM 1226 C CA . PHE A 1 159 ? 4.686 -6.240 -1.786 1.00 92.31 159 PHE A CA 1
ATOM 1227 C C . PHE A 1 159 ? 3.475 -5.301 -1.813 1.00 92.31 159 PHE A C 1
ATOM 1229 O O . PHE A 1 159 ? 2.683 -5.353 -0.872 1.00 92.31 159 PHE A O 1
ATOM 1236 N N . ALA A 1 160 ? 3.215 -4.613 -2.931 1.00 92.81 160 ALA A N 1
ATOM 1237 C CA . ALA A 1 160 ? 2.037 -3.756 -3.060 1.00 92.81 160 ALA A CA 1
ATOM 1238 C C . ALA A 1 160 ? 0.717 -4.523 -2.856 1.00 92.81 160 ALA A C 1
ATOM 1240 O O . ALA A 1 160 ? -0.210 -4.031 -2.210 1.00 92.81 160 ALA A O 1
ATOM 1241 N N . TRP A 1 161 ? 0.621 -5.754 -3.374 1.00 94.19 161 TRP A N 1
ATOM 1242 C CA . TRP A 1 161 ? -0.543 -6.616 -3.145 1.00 94.19 161 TRP A CA 1
ATOM 1243 C C . TRP A 1 161 ? -0.619 -7.146 -1.710 1.00 94.19 161 TRP A C 1
ATOM 1245 O O . TRP A 1 161 ? -1.717 -7.252 -1.162 1.00 94.19 161 TRP A O 1
ATOM 1255 N N . VAL A 1 162 ? 0.517 -7.456 -1.079 1.00 93.69 162 VAL A N 1
ATOM 1256 C CA . VAL A 1 162 ? 0.558 -7.861 0.337 1.00 93.69 162 VAL A CA 1
ATOM 1257 C C . VAL A 1 162 ? 0.056 -6.728 1.234 1.00 93.69 162 VAL A C 1
ATOM 1259 O O . VAL A 1 162 ? -0.809 -6.957 2.082 1.00 93.69 162 VAL A O 1
ATOM 1262 N N . GLU A 1 163 ? 0.526 -5.500 1.022 1.00 91.75 163 GLU A N 1
ATOM 1263 C CA . GLU A 1 163 ? 0.070 -4.329 1.774 1.00 91.75 163 GLU A CA 1
ATOM 1264 C C . GLU A 1 163 ? -1.398 -4.001 1.499 1.00 91.75 163 GLU A C 1
ATOM 1266 O O . GLU A 1 163 ? -2.152 -3.695 2.427 1.00 91.75 163 GLU A O 1
ATOM 1271 N N . TRP A 1 164 ? -1.866 -4.170 0.262 1.00 94.56 164 TRP A N 1
ATOM 1272 C CA . TRP A 1 164 ? -3.287 -4.058 -0.059 1.00 94.56 164 TRP A CA 1
ATOM 1273 C C . TRP A 1 164 ? -4.154 -5.064 0.721 1.00 94.56 164 TRP A C 1
ATOM 1275 O O . TRP A 1 164 ? -5.201 -4.697 1.265 1.00 94.56 164 TRP A O 1
ATOM 1285 N N . VAL A 1 165 ? -3.723 -6.326 0.844 1.00 94.44 165 VAL A N 1
ATOM 1286 C CA . VAL A 1 165 ? -4.448 -7.339 1.635 1.00 94.44 165 VAL A CA 1
ATOM 1287 C C . VAL A 1 165 ? -4.455 -6.972 3.120 1.00 94.44 165 VAL A C 1
ATOM 1289 O O . VAL A 1 165 ? -5.510 -7.008 3.757 1.00 94.44 165 VAL A O 1
ATOM 1292 N N . LEU A 1 166 ? -3.302 -6.589 3.675 1.00 91.00 166 LEU A N 1
ATOM 1293 C CA . LEU A 1 166 ? -3.184 -6.210 5.086 1.00 91.00 166 LEU A CA 1
ATOM 1294 C C . LEU A 1 166 ? -4.027 -4.974 5.420 1.00 91.00 166 LEU A C 1
ATOM 1296 O O . LEU A 1 166 ? -4.723 -4.960 6.437 1.00 91.00 166 LEU A O 1
ATOM 1300 N N . THR A 1 167 ? -4.022 -3.961 4.552 1.00 90.44 167 THR A N 1
ATOM 1301 C CA . THR A 1 167 ? -4.845 -2.756 4.727 1.00 90.44 167 THR A CA 1
ATOM 1302 C C . THR A 1 167 ? -6.332 -3.046 4.567 1.00 90.44 167 THR A C 1
ATOM 1304 O O . THR A 1 167 ? -7.128 -2.525 5.343 1.00 90.44 167 THR A O 1
ATOM 1307 N N . THR A 1 168 ? -6.726 -3.930 3.644 1.00 91.00 168 THR A N 1
ATOM 1308 C CA . THR A 1 168 ? -8.121 -4.388 3.510 1.00 91.00 168 THR A CA 1
ATOM 1309 C C . THR A 1 168 ? -8.589 -5.109 4.774 1.00 91.00 168 THR A C 1
ATOM 1311 O O . THR A 1 168 ? -9.676 -4.833 5.286 1.00 91.00 168 THR A O 1
ATOM 1314 N N . PHE A 1 169 ? -7.755 -6.000 5.315 1.00 89.69 169 PHE A N 1
ATOM 1315 C CA . PHE A 1 169 ? -8.050 -6.701 6.560 1.00 89.69 169 PHE A CA 1
ATOM 1316 C C . PHE A 1 169 ? -8.193 -5.723 7.736 1.00 89.69 169 PHE A C 1
ATOM 1318 O O . PHE A 1 169 ? -9.183 -5.782 8.468 1.00 89.69 169 PHE A O 1
ATOM 1325 N N . ALA A 1 170 ? -7.259 -4.777 7.877 1.00 86.88 170 ALA A N 1
ATOM 1326 C CA . ALA A 1 170 ? -7.321 -3.738 8.903 1.00 86.88 170 ALA A CA 1
ATOM 1327 C C . ALA A 1 170 ? -8.593 -2.881 8.776 1.00 86.88 170 ALA A C 1
ATOM 1329 O O . ALA A 1 170 ? -9.302 -2.676 9.763 1.00 86.88 170 ALA A O 1
ATOM 1330 N N . LEU A 1 171 ? -8.930 -2.442 7.559 1.00 87.62 171 LEU A N 1
ATOM 1331 C CA . LEU A 1 171 ? -10.121 -1.643 7.276 1.00 87.62 171 LEU A CA 1
ATOM 1332 C C . LEU A 1 171 ? -11.403 -2.396 7.659 1.00 87.62 171 LEU A C 1
ATOM 1334 O O . LEU A 1 171 ? -12.272 -1.840 8.331 1.00 87.62 171 LEU A O 1
ATOM 1338 N N . PHE A 1 172 ? -11.508 -3.674 7.290 1.00 88.31 172 PHE A N 1
ATOM 1339 C CA . PHE A 1 172 ? -12.675 -4.499 7.598 1.00 88.31 172 PHE A CA 1
ATOM 1340 C C . PHE A 1 172 ? -12.868 -4.693 9.109 1.00 88.31 172 PHE A C 1
ATOM 1342 O O . PHE A 1 172 ? -13.981 -4.538 9.620 1.00 88.31 172 PHE A O 1
ATOM 1349 N N . VAL A 1 173 ? -11.785 -4.965 9.846 1.00 83.88 173 VAL A N 1
ATOM 1350 C CA . VAL A 1 173 ? -11.822 -5.088 11.312 1.00 83.88 173 VAL A CA 1
ATOM 1351 C C . VAL A 1 173 ? -12.269 -3.775 11.958 1.00 83.88 173 VAL A C 1
ATOM 1353 O O . VAL A 1 173 ? -13.157 -3.791 12.812 1.00 83.88 173 VAL A O 1
ATOM 1356 N N . VAL A 1 174 ? -11.725 -2.634 11.521 1.00 82.88 174 VAL A N 1
ATOM 1357 C CA . VAL A 1 174 ? -12.096 -1.314 12.055 1.00 82.88 174 VAL A CA 1
ATOM 1358 C C . VAL A 1 174 ? -13.556 -0.977 11.753 1.00 82.88 174 VAL A C 1
ATOM 1360 O O . VAL A 1 174 ? -14.252 -0.501 12.648 1.00 82.88 174 VAL A O 1
ATOM 1363 N N . ILE A 1 175 ? -14.066 -1.286 10.556 1.00 84.19 175 ILE A N 1
ATOM 1364 C CA . ILE A 1 175 ? -15.488 -1.104 10.214 1.00 84.19 175 ILE A CA 1
ATOM 1365 C C . ILE A 1 175 ? -16.380 -1.949 11.132 1.00 84.19 175 ILE A C 1
ATOM 1367 O O . ILE A 1 175 ? -17.357 -1.435 11.678 1.00 84.19 175 ILE A O 1
ATOM 1371 N N . ILE A 1 176 ? -16.045 -3.224 11.358 1.00 83.19 176 ILE A N 1
ATOM 1372 C CA . ILE A 1 176 ? -16.809 -4.090 12.271 1.00 83.19 176 ILE A CA 1
ATOM 1373 C C . ILE A 1 176 ? -16.807 -3.517 13.691 1.00 83.19 176 ILE A C 1
ATOM 1375 O O . ILE A 1 176 ? -17.858 -3.467 14.336 1.00 83.19 176 ILE A O 1
ATOM 1379 N N . CYS A 1 177 ? -15.649 -3.076 14.186 1.00 78.62 177 CYS A N 1
ATOM 1380 C CA . CYS A 1 177 ? -15.524 -2.451 15.500 1.00 78.62 177 CYS A CA 1
ATOM 1381 C C . CYS A 1 177 ? -16.340 -1.153 15.594 1.00 78.62 177 CYS A C 1
ATOM 1383 O O . CYS A 1 177 ? -17.068 -0.969 16.571 1.00 78.62 177 CYS A O 1
ATOM 1385 N N . ALA A 1 178 ? -16.292 -0.302 14.567 1.00 74.62 178 ALA A N 1
ATOM 1386 C CA . ALA A 1 178 ? -17.045 0.948 14.500 1.00 74.62 178 ALA A CA 1
ATOM 1387 C C . ALA A 1 178 ? -18.562 0.699 14.502 1.00 74.62 178 ALA A C 1
ATOM 1389 O O . ALA A 1 178 ? -19.285 1.288 15.306 1.00 74.62 178 ALA A O 1
ATOM 1390 N N . VAL A 1 179 ? -19.049 -0.236 13.677 1.00 80.50 17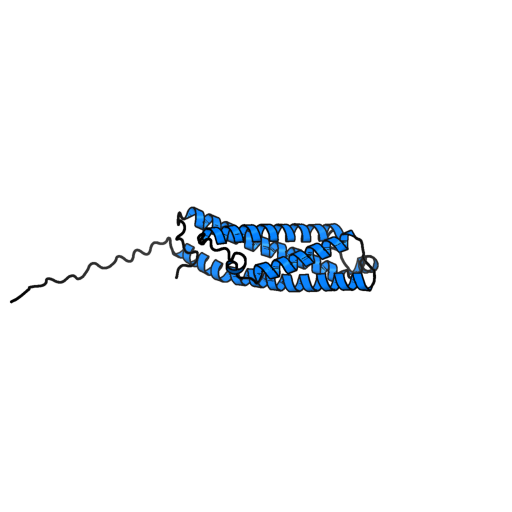9 VAL A N 1
ATOM 1391 C CA . VAL A 1 179 ? -20.473 -0.610 13.622 1.00 80.50 179 VAL A CA 1
ATOM 1392 C C . VAL A 1 179 ? -20.935 -1.218 14.946 1.00 80.50 179 VAL A C 1
ATOM 1394 O O . VAL A 1 179 ? -22.030 -0.908 15.413 1.00 80.50 179 VAL A O 1
ATOM 1397 N N . ARG A 1 180 ? -20.120 -2.067 15.584 1.00 74.25 180 ARG A N 1
ATOM 1398 C CA . ARG A 1 180 ? -20.444 -2.637 16.901 1.00 74.25 180 ARG A CA 1
ATOM 1399 C C . ARG A 1 180 ? -20.510 -1.569 17.987 1.00 74.25 180 ARG A C 1
ATOM 1401 O O . ARG A 1 180 ? -21.437 -1.609 18.790 1.00 74.25 180 ARG A O 1
ATOM 1408 N N . SER A 1 181 ? -19.575 -0.620 17.992 1.00 69.56 181 SER A N 1
ATOM 1409 C CA . SER A 1 181 ? -19.590 0.504 18.931 1.00 69.56 181 SER A CA 1
ATOM 1410 C C . SER A 1 181 ? -20.827 1.381 18.731 1.00 69.56 181 SER A C 1
ATOM 1412 O O . SER A 1 181 ? -21.471 1.738 19.708 1.00 69.56 181 SER A O 1
ATOM 1414 N N . ALA A 1 182 ? -21.205 1.666 17.480 1.00 70.81 182 ALA A N 1
ATOM 1415 C CA . ALA A 1 182 ? -22.409 2.437 17.172 1.00 70.81 182 ALA A CA 1
ATOM 1416 C C . ALA A 1 182 ? -23.699 1.702 17.585 1.00 70.81 182 ALA A C 1
ATOM 1418 O O . ALA A 1 182 ? -24.628 2.317 18.102 1.00 70.81 182 ALA A O 1
ATOM 1419 N N . ARG A 1 183 ? -23.757 0.375 17.395 1.00 73.19 183 ARG A N 1
ATOM 1420 C CA . ARG A 1 183 ? -24.925 -0.456 17.744 1.00 73.19 183 ARG A CA 1
ATOM 1421 C C . ARG A 1 183 ? -25.109 -0.679 19.242 1.00 73.19 183 ARG A C 1
ATOM 1423 O O . ARG A 1 183 ? -26.236 -0.917 19.658 1.00 73.19 183 ARG A O 1
ATOM 1430 N N . ARG A 1 184 ? -24.041 -0.637 20.046 1.00 65.25 184 ARG A N 1
ATOM 1431 C CA . ARG A 1 184 ? -24.144 -0.825 21.504 1.00 65.25 184 ARG A CA 1
ATOM 1432 C C . ARG A 1 184 ? -24.853 0.330 22.209 1.00 65.25 184 ARG A C 1
ATOM 1434 O O . ARG A 1 184 ? -25.191 0.181 23.373 1.00 65.25 184 ARG A O 1
ATOM 1441 N N . GLY A 1 185 ? -25.103 1.453 21.529 1.00 56.72 185 GLY A N 1
ATOM 1442 C CA . GLY A 1 185 ? -25.757 2.610 22.146 1.00 56.72 185 GLY A CA 1
ATOM 1443 C C . GLY A 1 185 ? -24.923 3.249 23.259 1.00 56.72 185 GLY A C 1
ATOM 1444 O O . GLY A 1 185 ? -25.370 4.211 23.882 1.00 56.72 185 GLY A O 1
ATOM 1445 N N . ASP A 1 186 ? -23.701 2.756 23.478 1.00 53.12 186 ASP A N 1
ATOM 1446 C CA . ASP A 1 186 ? -22.704 3.416 24.287 1.00 53.12 186 ASP A CA 1
ATOM 1447 C C . ASP A 1 186 ? -22.396 4.724 23.567 1.00 53.12 186 ASP A C 1
ATOM 1449 O O . ASP A 1 186 ? -21.683 4.761 22.562 1.00 53.12 186 ASP A O 1
ATOM 1453 N N . GLY A 1 187 ? -22.986 5.816 24.046 1.00 56.62 187 GLY A N 1
ATOM 1454 C CA . GLY A 1 187 ? -22.578 7.151 23.646 1.00 56.62 187 GLY A CA 1
ATOM 1455 C C . GLY A 1 187 ? -21.087 7.368 23.933 1.00 56.62 187 GLY A C 1
ATOM 1456 O O . GLY A 1 187 ? -20.311 6.450 24.187 1.00 56.62 187 GLY A O 1
ATOM 1457 N N . THR A 1 188 ? -20.669 8.623 23.979 1.00 47.00 188 THR A N 1
ATOM 1458 C CA . THR A 1 188 ? -19.286 9.118 24.156 1.00 47.00 188 THR A CA 1
ATOM 1459 C C . THR A 1 188 ? -18.456 8.547 25.335 1.00 47.00 188 THR A C 1
ATOM 1461 O O . THR A 1 188 ? -17.310 8.953 25.532 1.00 47.00 188 THR A O 1
ATOM 1464 N N . ARG A 1 189 ? -19.000 7.601 26.112 1.00 51.47 189 ARG A N 1
ATOM 1465 C CA . ARG A 1 189 ? -18.443 6.949 27.303 1.00 51.47 189 ARG A CA 1
ATOM 1466 C C . ARG A 1 189 ? -18.081 5.465 27.110 1.00 51.47 189 ARG A C 1
ATOM 1468 O O . ARG A 1 189 ? -17.415 4.925 27.988 1.00 51.47 189 ARG A O 1
ATOM 1475 N N . GLY A 1 190 ? -18.453 4.822 25.998 1.00 46.22 190 GLY A N 1
ATOM 1476 C CA . GLY A 1 190 ? -18.099 3.424 25.713 1.00 46.22 190 GLY A CA 1
ATOM 1477 C C . GLY A 1 190 ? -16.601 3.256 25.484 1.00 46.22 190 GLY A C 1
ATOM 1478 O O . GLY A 1 190 ? -16.073 3.636 24.439 1.00 46.22 190 GLY A O 1
ATOM 1479 N N . ALA A 1 191 ? -15.886 2.736 26.476 1.00 45.38 191 ALA A N 1
ATOM 1480 C CA . ALA A 1 191 ? -14.468 2.468 26.343 1.00 45.38 191 ALA A CA 1
ATOM 1481 C C . ALA A 1 191 ? -14.254 1.289 25.377 1.00 45.38 191 ALA A C 1
ATOM 1483 O O . ALA A 1 191 ? -14.735 0.183 25.603 1.00 45.38 191 ALA A O 1
ATOM 1484 N N . LEU A 1 192 ? -13.486 1.516 24.306 1.00 52.81 192 LEU A N 1
ATOM 1485 C CA . LEU A 1 192 ? -12.985 0.448 23.426 1.00 52.81 192 LEU A CA 1
ATOM 1486 C C . LEU A 1 192 ? -11.917 -0.437 24.113 1.00 52.81 192 LEU A C 1
ATOM 1488 O O . LEU A 1 192 ? -11.411 -1.376 23.503 1.00 52.81 192 LEU A O 1
ATOM 1492 N N . VAL A 1 193 ? -11.612 -0.169 25.387 1.00 47.28 193 VAL A N 1
ATOM 1493 C CA . VAL A 1 193 ? -10.818 -0.999 26.299 1.00 47.28 193 VAL A CA 1
ATOM 1494 C C . VAL A 1 193 ? -11.558 -1.023 27.635 1.00 47.28 193 VAL A C 1
ATOM 1496 O O . VAL A 1 193 ? -11.756 0.023 28.245 1.00 47.28 193 VAL A O 1
ATOM 1499 N N . VAL A 1 194 ? -12.017 -2.204 28.037 1.00 43.16 194 VAL A N 1
ATOM 1500 C CA . VAL A 1 194 ? -12.504 -2.469 29.393 1.00 43.16 194 VAL A CA 1
ATOM 1501 C C . VAL A 1 194 ? -11.271 -2.882 30.194 1.00 43.16 194 VAL A C 1
ATOM 1503 O O . VAL A 1 194 ? -10.630 -3.865 29.807 1.00 43.16 194 VAL A O 1
ATOM 1506 N N . ASP A 1 195 ? -10.914 -2.094 31.207 1.00 35.66 195 ASP A N 1
ATOM 1507 C CA . ASP A 1 195 ? -10.095 -2.573 32.328 1.00 35.66 195 ASP A CA 1
ATOM 1508 C C . ASP A 1 195 ? -10.958 -3.459 33.237 1.00 35.66 195 ASP A C 1
ATOM 1510 O O . ASP A 1 195 ? -12.152 -3.114 33.425 1.00 35.66 195 ASP A O 1
#

Secondary structure (DSSP, 8-state):
------------------TTSHHHHHHHHHHHHHHHHHHHHHHHHHHHHHHHHHHHHHHHHHHT--S-HHHHHHHHHHHHHHHHHHHHHHS-GGGT---S----HHHHHHHHHHHHHHHHHHHHHHHHHHHHHHTSS--HHHHTTTSTTHHHHHHHHHHHHHHHHHHHHHHHHHHHHHHHHHHT---TT--SS--